Protein AF-A0A2W5TAR0-F1 (afdb_monomer_lite)

pLDDT: mean 94.18, std 4.87, range [73.12, 98.62]

Foldseek 3Di:
DDDDFDQWDDDDPPDPDDDTDGRDPPDDDQDQDFQCCVVVPVVRFPVRRVLQVDPDDDDDFFQKWKQAPVGIDRTHDPVVPDDDWQKDAFPADPVNRFTHAWKKFKAKQNQPPTHIDHEDADAPALEKEWEEACSRCVPPAQFDDFQIKMWMWTDDDPSIDTLDIDTAPPPDLQHGVTYGYDHDRPDTYIHRYNSSNVFWIWMARGVRRMIIIDGD

Secondary structure (DSSP, 8-state):
---PPP-EE---TT-SS---EES-SS-------SS-TTTT-TT--GGG-GGG-----SS--EEEEEEETTEEEEEE-TTTT-S--EEEEPPBPTTSSSBPPEEEEEEETT-SSPEEEEEE--TT-SSEEEEE-HHHHTT--EEPPTT-EEEEEESSGGG-EEEEEEETTS--TTS-S-EEEEE-TT--EEE--GGGGGTEEEEEETTTTEEEEEE-

Organism: Ancylobacter novellus (NCBI:txid921)

Radius of gyration: 18.33 Å; chains: 1; bounding box: 46×37×51 Å

Sequence (216 aa):
MPVLAVTELQCLDYARDCTPRQMPEHIAMVGVGFAREADQQSQSTPDKNPLLHVAGGAGPRRQGYILSREGVHVGLTGENTKGGFRYLKLDRRPDNADWQATPACISVNGNVPPACGTVLVDTGVSAMYTTLPPAQAQGATGTLPEGAQVAITVGSGASAFPLYSFAVGDGSPLAPDAIHLRVAPDRVFVNTSFHLLNGYDVLFDGEGGYVGFRSR

Structure (mmCIF, N/CA/C/O backbone):
data_AF-A0A2W5TAR0-F1
#
_entry.id   AF-A0A2W5TAR0-F1
#
loop_
_atom_site.group_PDB
_atom_site.id
_atom_site.type_symbol
_atom_site.label_atom_id
_atom_site.label_alt_id
_atom_site.label_comp_id
_atom_site.label_asym_id
_atom_site.label_entity_id
_atom_site.label_seq_id
_atom_site.pdbx_PDB_ins_code
_atom_site.Cartn_x
_atom_site.Cartn_y
_atom_site.Cartn_z
_atom_site.occupancy
_atom_site.B_iso_or_equiv
_atom_site.auth_seq_id
_atom_site.auth_comp_id
_atom_site.auth_asym_id
_atom_site.auth_atom_id
_atom_site.pdbx_PDB_model_num
ATOM 1 N N . MET A 1 1 ? 23.291 -3.943 -7.899 1.00 81.69 1 MET A N 1
ATOM 2 C CA . MET A 1 1 ? 22.622 -3.341 -6.727 1.00 81.69 1 MET A CA 1
ATOM 3 C C . MET A 1 1 ? 23.207 -3.977 -5.469 1.00 81.69 1 MET A C 1
ATOM 5 O O . MET A 1 1 ? 23.424 -5.185 -5.511 1.00 81.69 1 MET A O 1
ATOM 9 N N . PRO A 1 2 ? 23.538 -3.213 -4.412 1.00 83.12 2 PRO A N 1
ATOM 10 C CA . PRO A 1 2 ? 24.026 -3.787 -3.157 1.00 83.12 2 PRO A CA 1
ATOM 11 C C . PRO A 1 2 ? 22.943 -4.645 -2.487 1.00 83.12 2 PRO A C 1
ATOM 13 O O . PRO A 1 2 ? 21.759 -4.333 -2.591 1.00 83.12 2 PRO A O 1
ATOM 16 N N . VAL A 1 3 ? 23.360 -5.707 -1.800 1.00 87.50 3 VAL A N 1
ATOM 17 C CA . VAL A 1 3 ? 22.497 -6.595 -1.006 1.00 87.50 3 VAL A CA 1
ATOM 18 C C . VAL A 1 3 ? 23.070 -6.656 0.406 1.00 87.50 3 VAL A C 1
ATOM 20 O O . VAL A 1 3 ? 24.289 -6.702 0.572 1.00 87.50 3 VAL A O 1
ATOM 23 N N . LEU A 1 4 ? 22.201 -6.626 1.416 1.00 89.69 4 LEU A N 1
ATOM 24 C CA . LEU A 1 4 ? 22.592 -6.810 2.811 1.00 89.69 4 LEU A CA 1
ATOM 25 C C . LEU A 1 4 ? 22.554 -8.300 3.155 1.00 89.69 4 LEU A C 1
ATOM 27 O O . LEU A 1 4 ? 21.582 -8.983 2.839 1.00 89.69 4 LEU A O 1
ATOM 31 N N . ALA A 1 5 ? 23.603 -8.788 3.813 1.00 92.38 5 ALA A N 1
ATOM 32 C CA . ALA A 1 5 ? 23.654 -10.138 4.359 1.00 92.38 5 ALA A CA 1
ATOM 33 C C . ALA A 1 5 ? 23.419 -10.081 5.871 1.00 92.38 5 ALA A C 1
ATOM 35 O O . ALA A 1 5 ? 24.028 -9.265 6.564 1.00 92.38 5 ALA A O 1
ATOM 36 N N . VAL A 1 6 ? 22.544 -10.947 6.381 1.00 92.62 6 VAL A N 1
ATOM 37 C CA . VAL A 1 6 ? 22.333 -11.089 7.824 1.00 92.62 6 VAL A CA 1
ATOM 38 C C . VAL A 1 6 ? 23.528 -11.840 8.402 1.00 92.62 6 VAL A C 1
ATOM 40 O O . VAL A 1 6 ? 23.765 -12.991 8.051 1.00 92.62 6 VAL A O 1
ATOM 43 N N . THR A 1 7 ? 24.292 -11.190 9.276 1.00 95.50 7 THR A N 1
ATOM 44 C CA . THR A 1 7 ? 25.460 -11.801 9.932 1.00 95.50 7 THR A CA 1
ATOM 45 C C . THR A 1 7 ? 25.133 -12.364 11.310 1.00 95.50 7 THR A C 1
ATOM 47 O O . THR A 1 7 ? 25.858 -13.216 11.810 1.00 95.50 7 THR A O 1
ATOM 50 N N . GLU A 1 8 ? 24.035 -11.924 11.919 1.00 95.38 8 GLU A N 1
ATOM 51 C CA . GLU A 1 8 ? 23.592 -12.363 13.238 1.00 95.38 8 GLU A CA 1
ATOM 52 C C . GLU A 1 8 ? 22.070 -12.253 13.351 1.00 95.38 8 GLU A C 1
ATOM 54 O O . GLU A 1 8 ? 21.467 -11.287 12.880 1.00 95.38 8 GLU A O 1
ATOM 59 N N . LEU A 1 9 ? 21.459 -13.243 14.000 1.00 93.25 9 LEU A N 1
ATOM 60 C CA . LEU A 1 9 ? 20.062 -13.237 14.410 1.00 93.25 9 LEU A CA 1
ATOM 61 C C . LEU A 1 9 ? 19.983 -13.408 15.928 1.00 93.25 9 LEU A C 1
ATOM 63 O O . LEU A 1 9 ? 20.485 -14.388 16.481 1.00 93.25 9 LEU A O 1
ATOM 67 N N . GLN A 1 10 ? 19.305 -12.464 16.577 1.00 94.31 10 GLN A N 1
ATOM 68 C CA . GLN A 1 10 ? 18.947 -12.507 17.993 1.00 94.31 10 GLN A CA 1
ATOM 69 C C . GLN A 1 10 ? 17.431 -12.650 18.138 1.00 94.31 10 GLN A C 1
ATOM 71 O O . GLN A 1 10 ? 16.671 -12.250 17.255 1.00 94.31 10 GLN A O 1
ATOM 76 N N . CYS A 1 11 ? 16.997 -13.219 19.258 1.00 92.88 11 CYS A N 1
ATOM 77 C CA . CYS A 1 11 ? 15.590 -13.480 19.531 1.00 92.88 11 CYS A CA 1
ATOM 78 C C . CYS A 1 11 ? 15.093 -12.601 20.668 1.00 92.88 11 CYS A C 1
ATOM 80 O O . CYS A 1 11 ? 15.788 -12.410 21.662 1.00 92.88 11 CYS A O 1
ATOM 82 N N . LEU A 1 12 ? 13.873 -12.096 20.518 1.00 92.38 12 LEU A N 1
ATOM 83 C CA . LEU A 1 12 ? 13.145 -11.460 21.610 1.00 92.38 12 LEU A CA 1
ATOM 84 C C . LEU A 1 12 ? 12.637 -12.539 22.572 1.00 92.38 12 LEU A C 1
ATOM 86 O O . LEU A 1 12 ? 12.282 -13.630 22.126 1.00 92.38 12 LEU A O 1
ATOM 90 N N . ASP A 1 13 ? 12.520 -12.213 23.859 1.00 89.50 13 ASP A N 1
ATOM 91 C CA . ASP A 1 13 ? 12.099 -13.163 24.907 1.00 89.50 13 ASP A CA 1
ATOM 92 C C . ASP A 1 13 ? 10.728 -1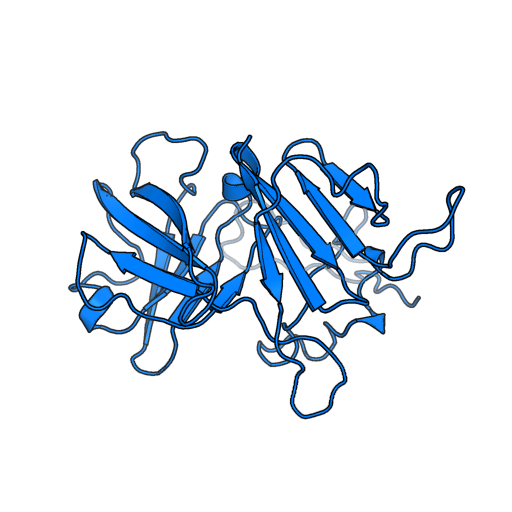3.811 24.640 1.00 89.50 13 ASP A C 1
ATOM 94 O O . ASP A 1 13 ? 10.439 -14.905 25.114 1.00 89.50 13 ASP A O 1
ATOM 98 N N . TYR A 1 14 ? 9.874 -13.136 23.868 1.00 86.81 14 TYR A N 1
ATOM 99 C CA . TYR A 1 14 ? 8.524 -13.576 23.509 1.00 86.81 14 TYR A CA 1
ATOM 100 C C . TYR A 1 14 ? 8.407 -14.078 22.060 1.00 86.81 14 TYR A C 1
ATOM 102 O O . TYR A 1 14 ? 7.297 -14.241 21.545 1.00 86.81 14 TYR A O 1
ATOM 110 N N . ALA A 1 15 ? 9.528 -14.289 21.365 1.00 85.88 15 ALA A N 1
ATOM 111 C CA . ALA A 1 15 ? 9.504 -14.838 20.017 1.00 85.88 15 ALA A CA 1
ATOM 112 C C . ALA A 1 15 ? 8.964 -16.278 20.046 1.00 85.88 15 ALA A C 1
ATOM 114 O O . ALA A 1 15 ? 9.492 -17.138 20.744 1.00 85.88 15 ALA A O 1
ATOM 115 N N . ARG A 1 16 ? 7.897 -16.536 19.278 1.00 84.06 16 ARG A N 1
ATOM 116 C CA . ARG A 1 16 ? 7.237 -17.854 19.235 1.00 84.06 16 ARG A CA 1
ATOM 117 C C . ARG A 1 16 ? 8.111 -18.936 18.601 1.00 84.06 16 ARG A C 1
ATOM 119 O O . ARG A 1 16 ? 8.091 -20.070 19.062 1.00 84.06 16 ARG A O 1
ATOM 126 N N . ASP A 1 17 ? 8.852 -18.575 17.558 1.00 86.44 17 ASP A N 1
ATOM 127 C CA . ASP A 1 17 ? 9.754 -19.466 16.831 1.00 86.44 17 ASP A CA 1
ATOM 128 C C . ASP A 1 17 ? 10.991 -18.675 16.398 1.00 86.44 17 ASP A C 1
ATOM 130 O O . ASP A 1 17 ? 10.963 -17.902 15.439 1.00 86.44 17 ASP A O 1
ATOM 134 N N . CYS A 1 18 ? 12.050 -18.768 17.198 1.00 89.50 18 CYS A N 1
ATOM 135 C CA . CYS A 1 18 ? 13.308 -18.089 16.942 1.00 89.50 18 CYS A CA 1
ATOM 136 C C . CYS A 1 18 ? 14.437 -18.814 17.676 1.00 89.50 18 CYS A C 1
ATOM 138 O O . CYS A 1 18 ? 14.362 -19.057 18.878 1.00 89.50 18 CYS A O 1
ATOM 140 N N . THR A 1 19 ? 15.505 -19.150 16.955 1.00 90.94 19 THR A N 1
ATOM 141 C CA . THR A 1 19 ? 16.744 -19.676 17.540 1.00 90.94 19 THR A CA 1
ATOM 142 C C . THR A 1 19 ? 17.874 -18.708 17.205 1.00 90.94 19 THR A C 1
ATOM 144 O O . THR A 1 19 ? 18.128 -18.537 16.012 1.00 90.94 19 THR A O 1
ATOM 147 N N . PRO A 1 20 ? 18.569 -18.104 18.190 1.00 92.06 20 PRO A N 1
ATOM 148 C CA . PRO A 1 20 ? 19.687 -17.205 17.917 1.00 92.06 20 PRO A CA 1
ATOM 149 C C . PRO A 1 20 ? 20.787 -17.919 17.131 1.00 92.06 20 PRO A C 1
ATOM 151 O O . PRO A 1 20 ? 21.142 -19.055 17.455 1.00 92.06 20 PRO A O 1
ATOM 154 N N . ARG A 1 21 ? 21.318 -17.277 16.087 1.00 93.81 21 ARG A N 1
ATOM 155 C CA . ARG A 1 21 ? 22.333 -17.871 15.202 1.00 93.81 21 ARG A CA 1
ATOM 156 C C . ARG A 1 21 ? 23.289 -16.809 14.674 1.00 93.81 21 ARG A C 1
ATOM 158 O O . ARG A 1 21 ? 22.875 -15.720 14.288 1.00 93.81 21 ARG A O 1
ATOM 165 N N . GLN A 1 22 ? 24.565 -17.169 14.615 1.00 95.69 22 GLN A N 1
ATOM 166 C CA . GLN A 1 22 ? 25.580 -16.435 13.862 1.00 95.69 22 GLN A CA 1
ATOM 167 C C . GLN A 1 22 ? 25.559 -16.912 12.411 1.00 95.69 22 GLN A C 1
ATOM 169 O O . GLN A 1 22 ? 25.336 -18.097 12.170 1.00 95.69 22 GLN A O 1
ATOM 174 N N . MET A 1 23 ? 25.791 -15.997 11.469 1.00 91.38 23 MET A N 1
ATOM 175 C CA . MET A 1 23 ? 25.778 -16.252 10.022 1.00 91.38 23 MET A CA 1
ATOM 176 C C . MET A 1 23 ? 24.582 -17.118 9.583 1.00 91.38 23 MET A C 1
ATOM 178 O O . MET A 1 23 ? 24.777 -18.198 9.024 1.00 91.38 23 MET A O 1
ATOM 182 N N . PRO A 1 24 ? 23.338 -16.708 9.897 1.00 92.62 24 PRO A N 1
ATOM 183 C CA . PRO A 1 24 ? 22.173 -17.532 9.626 1.00 92.62 24 PRO A CA 1
ATOM 184 C C . PRO A 1 24 ? 21.968 -17.747 8.122 1.00 92.62 24 PRO A C 1
ATOM 186 O O . PRO A 1 24 ? 22.069 -16.824 7.315 1.00 92.62 24 PRO A O 1
ATOM 189 N N . GLU A 1 25 ? 21.605 -18.973 7.760 1.00 89.62 25 GLU A N 1
ATOM 190 C CA . GLU A 1 25 ? 21.191 -19.337 6.407 1.00 89.62 25 GLU A CA 1
ATOM 191 C C . GLU A 1 25 ? 19.661 -19.289 6.273 1.00 89.62 25 GLU A C 1
ATOM 193 O O . GLU A 1 25 ? 18.933 -19.262 7.266 1.00 89.62 25 GLU A O 1
ATOM 198 N N . HIS A 1 26 ? 19.167 -19.307 5.031 1.00 88.44 26 HIS A N 1
ATOM 199 C CA . HIS A 1 26 ? 17.733 -19.349 4.702 1.00 88.44 26 HIS A CA 1
ATOM 200 C C . HIS A 1 26 ? 16.902 -18.155 5.198 1.00 88.44 26 HIS A C 1
ATOM 202 O O . HIS A 1 26 ? 15.684 -18.255 5.334 1.00 88.44 26 HIS A O 1
ATOM 208 N N . ILE A 1 27 ? 17.541 -17.002 5.404 1.00 88.69 27 ILE A N 1
ATOM 209 C CA . ILE A 1 27 ? 16.862 -15.736 5.680 1.00 88.69 27 ILE A CA 1
ATOM 210 C C . ILE A 1 27 ? 16.992 -14.846 4.453 1.00 88.69 27 ILE A C 1
ATOM 212 O O . ILE A 1 27 ? 18.094 -14.468 4.059 1.00 88.69 27 ILE A O 1
ATOM 216 N N . ALA A 1 28 ? 15.858 -14.500 3.855 1.00 90.31 28 ALA A N 1
ATOM 217 C CA . ALA A 1 28 ? 15.799 -13.569 2.744 1.00 90.31 28 ALA A CA 1
ATOM 218 C C . ALA A 1 28 ? 14.585 -12.654 2.891 1.00 90.31 28 ALA A C 1
ATOM 220 O O . ALA A 1 28 ? 13.497 -13.091 3.259 1.00 90.31 28 ALA A O 1
ATOM 221 N N . MET A 1 29 ? 14.779 -11.382 2.563 1.00 91.50 29 MET A N 1
ATOM 222 C CA . MET A 1 29 ? 13.712 -10.400 2.443 1.00 91.50 29 MET A CA 1
ATOM 223 C C . MET A 1 29 ? 13.983 -9.555 1.205 1.00 91.50 29 MET A C 1
ATOM 225 O O . MET A 1 29 ? 15.105 -9.097 0.988 1.00 91.50 29 MET A O 1
ATOM 229 N N . VAL A 1 30 ? 12.946 -9.345 0.399 1.00 92.88 30 VAL A N 1
ATOM 230 C CA . VAL A 1 30 ? 13.014 -8.507 -0.798 1.00 92.88 30 VAL A CA 1
ATOM 231 C C . VAL A 1 30 ? 12.055 -7.342 -0.599 1.00 92.88 30 VAL A C 1
ATOM 233 O O . VAL A 1 30 ? 10.847 -7.478 -0.767 1.00 92.88 30 VAL A O 1
ATOM 236 N N . GLY A 1 31 ? 12.599 -6.195 -0.195 1.00 92.44 31 GLY A N 1
ATOM 237 C CA . GLY A 1 31 ? 11.828 -4.965 -0.056 1.00 92.44 31 GLY A CA 1
ATOM 238 C C . GLY A 1 31 ? 11.552 -4.352 -1.424 1.00 92.44 31 GLY A C 1
ATOM 239 O O . GLY A 1 31 ? 12.485 -3.974 -2.125 1.00 92.44 31 GLY A O 1
ATOM 240 N N . VAL A 1 32 ? 10.277 -4.252 -1.800 1.00 94.75 32 VAL A N 1
ATOM 241 C CA . VAL A 1 32 ? 9.856 -3.734 -3.117 1.00 94.75 32 VAL A CA 1
ATOM 242 C C . VAL A 1 32 ? 8.946 -2.512 -3.019 1.00 94.75 32 VAL A C 1
ATOM 244 O O . VAL A 1 32 ? 8.393 -2.077 -4.023 1.00 94.75 32 VAL A O 1
ATOM 247 N N . GLY A 1 33 ? 8.774 -1.955 -1.820 1.00 93.00 33 GLY A N 1
ATOM 248 C CA . GLY A 1 33 ? 7.950 -0.769 -1.596 1.00 93.00 33 GLY A CA 1
ATOM 249 C C . GLY A 1 33 ? 8.526 0.510 -2.219 1.00 93.00 33 GLY A C 1
ATOM 250 O O . GLY A 1 33 ? 9.659 0.539 -2.701 1.00 93.00 33 GLY A O 1
ATOM 251 N N . PHE A 1 34 ? 7.724 1.569 -2.171 1.00 94.25 34 PHE A N 1
ATOM 252 C CA . PHE A 1 34 ? 8.074 2.952 -2.514 1.00 94.25 34 PHE A CA 1
ATOM 253 C C . PHE A 1 34 ? 7.506 3.885 -1.432 1.00 94.25 34 PHE A C 1
ATOM 255 O O . PHE A 1 34 ? 6.645 3.459 -0.650 1.00 94.25 34 PHE A O 1
ATOM 262 N N . ALA A 1 35 ? 7.965 5.137 -1.372 1.00 92.31 35 ALA A N 1
ATOM 263 C CA . ALA A 1 35 ? 7.482 6.140 -0.416 1.00 92.31 35 ALA A CA 1
ATOM 264 C C . ALA A 1 35 ? 7.559 5.711 1.067 1.00 92.31 35 ALA A C 1
ATOM 266 O O . ALA A 1 35 ? 6.652 5.986 1.863 1.00 92.31 35 ALA A O 1
ATOM 267 N N . ARG A 1 36 ? 8.622 4.996 1.458 1.00 88.25 36 ARG A N 1
ATOM 268 C CA . ARG A 1 36 ? 8.828 4.507 2.840 1.00 88.25 36 ARG A CA 1
ATOM 269 C C . ARG A 1 36 ? 9.920 5.267 3.593 1.00 88.25 36 ARG A C 1
ATOM 271 O O . ARG A 1 36 ? 10.109 5.049 4.786 1.00 88.25 36 ARG A O 1
ATOM 278 N N . GLU A 1 37 ? 10.610 6.196 2.944 1.00 87.62 37 GLU A N 1
ATOM 279 C CA . GLU A 1 37 ? 11.824 6.814 3.480 1.00 87.62 37 GLU A CA 1
ATOM 280 C C . GLU A 1 37 ? 11.561 7.742 4.667 1.00 87.62 37 GLU A C 1
ATOM 282 O O . GLU A 1 37 ? 12.431 7.912 5.518 1.00 87.62 37 GLU A O 1
ATOM 287 N N . ALA A 1 38 ? 10.348 8.291 4.767 1.00 80.81 38 ALA A N 1
ATOM 288 C CA . ALA A 1 38 ? 9.906 9.064 5.927 1.00 80.81 38 ALA A CA 1
ATOM 289 C C . ALA A 1 38 ? 9.452 8.187 7.117 1.00 80.81 38 ALA A C 1
ATOM 291 O O . ALA A 1 38 ? 9.298 8.693 8.225 1.00 80.81 38 ALA A O 1
ATOM 292 N N . ASP A 1 39 ? 9.267 6.877 6.920 1.00 77.88 39 ASP A N 1
ATOM 293 C CA . ASP A 1 39 ? 8.761 5.926 7.922 1.00 77.88 39 ASP A CA 1
ATOM 294 C C . ASP A 1 39 ? 9.902 5.109 8.558 1.00 77.88 39 ASP A C 1
ATOM 296 O O . ASP A 1 39 ? 9.829 3.888 8.678 1.00 77.88 39 ASP A O 1
ATOM 300 N N . GLN A 1 40 ? 10.982 5.792 8.955 1.00 77.50 40 GLN A N 1
ATOM 301 C CA . GLN A 1 40 ? 12.199 5.188 9.532 1.00 77.50 40 GLN A CA 1
ATOM 302 C C . GLN A 1 40 ? 12.928 4.201 8.604 1.00 77.50 40 GLN A C 1
ATOM 304 O O . GLN A 1 40 ? 13.843 3.503 9.033 1.00 77.50 40 GLN A O 1
ATOM 309 N N . 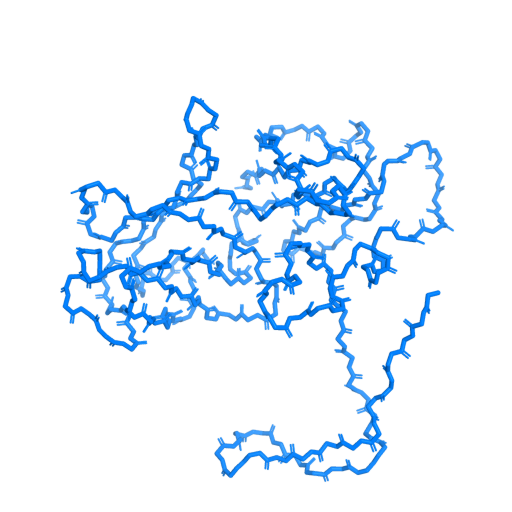GLN A 1 41 ? 12.575 4.173 7.321 1.00 82.06 41 GLN A N 1
ATOM 310 C CA . GLN A 1 41 ? 13.221 3.336 6.315 1.00 82.06 41 GLN A CA 1
ATOM 311 C C . GLN A 1 41 ? 13.936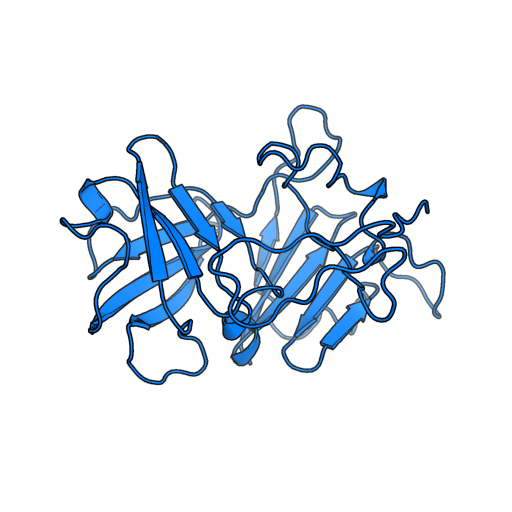 4.219 5.295 1.00 82.06 41 GLN A C 1
ATOM 313 O O . GLN A 1 41 ? 13.664 4.153 4.104 1.00 82.06 41 GLN A O 1
ATOM 318 N N . SER A 1 42 ? 14.851 5.076 5.754 1.00 85.44 42 SER A N 1
ATOM 319 C CA . SER A 1 42 ? 15.519 6.088 4.914 1.00 85.44 42 SER A CA 1
ATOM 320 C C . SER A 1 42 ? 16.261 5.523 3.693 1.00 85.44 42 SER A C 1
ATOM 322 O O . SER A 1 42 ? 16.606 6.275 2.789 1.00 85.44 42 SER A O 1
ATOM 324 N N . GLN A 1 43 ? 16.512 4.211 3.668 1.00 86.62 43 GLN A N 1
ATOM 325 C CA . GLN A 1 43 ? 17.129 3.481 2.559 1.00 86.62 43 GLN A CA 1
ATOM 326 C C . GLN A 1 43 ? 16.115 2.826 1.606 1.00 86.62 43 GLN A C 1
ATOM 328 O O . GLN A 1 43 ? 16.520 2.158 0.663 1.00 86.62 43 GLN A O 1
ATOM 333 N N . SER A 1 44 ? 14.809 2.991 1.811 1.00 88.44 44 SER A N 1
ATOM 334 C CA . SER A 1 44 ? 13.761 2.490 0.910 1.00 88.44 44 SER A CA 1
ATOM 335 C C . SER A 1 44 ? 13.545 3.413 -0.290 1.00 88.44 44 SER A C 1
ATOM 337 O O . SER A 1 44 ? 12.417 3.768 -0.618 1.00 88.44 44 SER A O 1
ATOM 339 N N . THR A 1 45 ? 14.641 3.827 -0.916 1.00 91.75 45 THR A N 1
ATOM 340 C CA . THR A 1 45 ? 14.657 4.663 -2.113 1.00 91.75 45 THR A CA 1
ATOM 341 C C . THR A 1 45 ? 14.489 3.808 -3.377 1.00 91.75 45 THR A C 1
ATOM 343 O O . THR A 1 45 ? 14.805 2.610 -3.367 1.00 91.75 45 THR A O 1
ATOM 346 N N . PRO A 1 46 ? 14.053 4.391 -4.511 1.00 93.38 46 PRO A N 1
ATOM 347 C CA . PRO A 1 46 ? 13.867 3.648 -5.761 1.00 93.38 46 PRO A CA 1
ATOM 348 C C . PRO A 1 46 ? 15.107 2.886 -6.246 1.00 93.38 46 PRO A C 1
ATOM 350 O O . PRO A 1 46 ? 14.977 1.814 -6.834 1.00 93.38 46 PRO A O 1
ATOM 353 N N . ASP A 1 47 ? 16.323 3.379 -5.978 1.00 91.81 47 ASP A N 1
ATOM 354 C CA . ASP A 1 47 ? 17.577 2.701 -6.345 1.00 91.81 47 ASP A CA 1
ATOM 355 C C . ASP A 1 47 ? 17.842 1.407 -5.549 1.00 91.81 47 ASP A C 1
ATOM 357 O O . ASP A 1 47 ? 18.694 0.607 -5.942 1.00 91.81 47 ASP A O 1
ATOM 361 N N . LYS A 1 48 ? 17.113 1.185 -4.446 1.00 92.44 48 LYS A N 1
ATOM 362 C CA . LYS A 1 48 ? 17.185 -0.029 -3.621 1.00 92.44 48 LYS A CA 1
ATOM 363 C C . LYS A 1 48 ? 16.049 -1.011 -3.872 1.00 92.44 48 LYS A C 1
ATOM 365 O O . LYS A 1 48 ? 16.082 -2.106 -3.319 1.00 92.44 48 LYS A O 1
ATOM 370 N N . ASN A 1 49 ? 15.069 -0.656 -4.700 1.00 94.69 49 ASN A N 1
ATOM 371 C CA . ASN A 1 49 ? 13.971 -1.544 -5.055 1.00 94.69 49 ASN A CA 1
ATOM 372 C C . ASN A 1 49 ? 14.382 -2.470 -6.217 1.00 94.69 49 ASN A C 1
ATOM 374 O O . ASN A 1 49 ? 14.355 -2.026 -7.366 1.00 94.69 49 ASN A O 1
ATOM 378 N N . PRO A 1 50 ? 14.717 -3.756 -5.981 1.00 94.62 50 PRO A N 1
ATOM 379 C CA . PRO A 1 50 ? 15.265 -4.640 -7.012 1.00 94.62 50 PRO A CA 1
ATOM 380 C C . PRO A 1 50 ? 14.383 -4.759 -8.251 1.00 94.62 50 PRO A C 1
ATOM 382 O O . PRO A 1 50 ? 14.905 -4.909 -9.354 1.00 94.62 50 PRO A O 1
ATOM 385 N N . LEU A 1 51 ? 13.059 -4.691 -8.084 1.00 95.38 51 LEU A N 1
ATOM 386 C CA . LEU A 1 51 ? 12.119 -4.899 -9.183 1.00 95.38 51 LEU A CA 1
ATOM 387 C C . LEU A 1 51 ? 12.127 -3.749 -10.194 1.00 95.38 51 LEU A C 1
ATOM 389 O O . LEU A 1 51 ? 11.734 -3.950 -11.341 1.00 95.38 51 LEU A O 1
ATOM 393 N N . LEU A 1 52 ? 12.616 -2.569 -9.806 1.00 95.19 52 LEU A N 1
ATOM 394 C CA . LEU A 1 52 ? 12.799 -1.446 -10.725 1.00 95.19 52 LEU A CA 1
ATOM 395 C C . LEU A 1 52 ? 14.094 -1.566 -11.546 1.00 95.19 52 LEU A C 1
ATOM 397 O O . LEU A 1 52 ? 14.218 -0.923 -12.580 1.00 95.19 52 LEU A O 1
ATOM 401 N N . HIS A 1 53 ? 15.032 -2.438 -11.154 1.00 93.00 53 HIS A N 1
ATOM 402 C CA . HIS A 1 53 ? 16.360 -2.555 -11.783 1.00 93.00 53 HIS A CA 1
ATOM 403 C C . HIS A 1 53 ? 16.568 -3.858 -12.563 1.00 93.00 53 HIS A C 1
ATOM 405 O O . HIS A 1 53 ? 17.702 -4.223 -12.878 1.00 93.00 53 HIS A O 1
ATOM 411 N N . VAL A 1 54 ? 15.496 -4.584 -12.894 1.00 89.81 54 VAL A N 1
ATOM 412 C CA . VAL A 1 54 ? 15.601 -5.835 -13.662 1.00 89.81 54 VAL A CA 1
ATOM 413 C C . VAL A 1 54 ? 15.916 -5.547 -15.136 1.00 89.81 54 VAL A C 1
ATOM 415 O O . VAL A 1 54 ? 15.051 -5.240 -15.964 1.00 89.81 54 VAL A O 1
ATOM 418 N N . ALA A 1 55 ? 17.193 -5.698 -15.481 1.00 78.75 55 ALA A N 1
ATOM 419 C CA . ALA A 1 55 ? 17.717 -5.598 -16.838 1.00 78.75 55 ALA A CA 1
ATOM 420 C C . ALA A 1 55 ? 17.612 -6.952 -17.572 1.00 78.75 55 ALA A C 1
ATOM 422 O O . ALA A 1 55 ? 18.598 -7.652 -17.770 1.00 78.75 55 ALA A O 1
ATOM 423 N N . GLY A 1 56 ? 16.400 -7.359 -17.957 1.00 75.19 56 GLY A N 1
ATOM 424 C CA . GLY A 1 56 ? 16.168 -8.579 -18.742 1.00 75.19 56 GLY A CA 1
ATOM 425 C C . GLY A 1 56 ? 14.732 -8.692 -19.259 1.00 75.19 56 GLY A C 1
ATOM 426 O O . GLY A 1 56 ? 13.828 -8.086 -18.695 1.00 75.19 56 GLY A O 1
ATOM 427 N N . GLY A 1 57 ? 14.522 -9.442 -20.345 1.00 73.12 57 GLY A N 1
ATOM 428 C CA . GLY A 1 57 ? 13.216 -9.610 -21.003 1.00 73.12 57 GLY A CA 1
ATOM 429 C C . GLY A 1 57 ? 13.134 -8.947 -22.383 1.00 73.12 57 GLY A C 1
ATOM 430 O O . GLY A 1 57 ? 13.851 -7.984 -22.667 1.00 73.12 57 GLY A O 1
ATOM 431 N N . ALA A 1 58 ? 12.271 -9.483 -23.249 1.00 77.69 58 ALA A N 1
ATOM 432 C CA . ALA A 1 58 ? 12.084 -9.008 -24.619 1.00 77.69 58 ALA A CA 1
ATOM 433 C C . ALA A 1 58 ? 11.115 -7.814 -24.689 1.00 77.69 58 ALA A C 1
ATOM 435 O O . ALA A 1 58 ? 10.114 -7.773 -23.979 1.00 77.69 58 ALA A O 1
ATOM 436 N N . GLY A 1 59 ? 11.400 -6.874 -25.592 1.00 83.81 59 GLY A N 1
ATOM 437 C CA . GLY A 1 59 ? 10.513 -5.759 -25.930 1.00 83.81 59 GLY A CA 1
ATOM 438 C C . GLY A 1 59 ? 10.533 -4.562 -24.958 1.00 83.81 59 GLY A C 1
ATOM 439 O O . GLY A 1 59 ? 11.126 -4.634 -23.876 1.00 83.81 59 GLY A O 1
ATOM 440 N N . PRO A 1 60 ? 9.906 -3.436 -25.356 1.00 87.31 60 PRO A N 1
ATOM 441 C CA . PRO A 1 60 ? 9.795 -2.239 -24.525 1.00 87.31 60 PRO A CA 1
ATOM 442 C C . PRO A 1 60 ? 8.919 -2.483 -23.292 1.00 87.31 60 PRO A C 1
ATOM 444 O O . PRO A 1 60 ? 7.809 -3.004 -23.402 1.00 87.31 60 PRO A O 1
ATOM 447 N N . ARG A 1 61 ? 9.398 -2.054 -22.124 1.00 92.38 61 ARG A N 1
ATOM 448 C CA . ARG A 1 61 ? 8.679 -2.129 -20.846 1.00 92.38 61 ARG A CA 1
ATOM 449 C C . ARG A 1 61 ? 9.090 -0.969 -19.946 1.00 92.38 61 ARG A C 1
ATOM 451 O O . ARG A 1 61 ? 10.230 -0.520 -20.036 1.00 92.38 61 ARG A O 1
ATOM 458 N N . ARG A 1 62 ? 8.181 -0.527 -19.079 1.00 94.50 62 ARG A N 1
ATOM 459 C CA . ARG A 1 62 ? 8.480 0.445 -18.014 1.00 94.50 62 ARG A CA 1
ATOM 460 C C . ARG A 1 62 ? 8.949 -0.289 -16.760 1.00 94.50 62 ARG A C 1
ATOM 462 O O . ARG A 1 62 ? 8.472 -1.396 -16.486 1.00 94.50 62 ARG A O 1
ATOM 469 N N . GLN A 1 63 ? 9.847 0.323 -15.996 1.00 95.31 63 GLN A N 1
ATOM 470 C CA . GLN A 1 63 ? 10.259 -0.159 -14.680 1.00 95.31 63 GLN A CA 1
ATOM 471 C C . GLN A 1 63 ? 9.092 -0.053 -13.697 1.00 95.31 63 GLN A C 1
ATOM 473 O O . GLN A 1 63 ? 8.595 1.026 -13.375 1.00 95.31 63 GLN A O 1
ATOM 478 N N . GLY A 1 64 ? 8.636 -1.208 -13.241 1.00 96.94 64 GLY A N 1
ATOM 479 C CA . GLY A 1 64 ? 7.443 -1.354 -12.428 1.00 96.94 64 GLY A CA 1
ATOM 480 C C . GLY A 1 64 ? 7.054 -2.818 -12.348 1.00 96.94 64 GLY A C 1
ATOM 481 O O . GLY A 1 64 ? 7.719 -3.681 -12.927 1.00 96.94 64 GLY A O 1
ATOM 482 N N . TYR A 1 65 ? 5.987 -3.112 -11.624 1.00 97.88 65 TYR A N 1
ATOM 483 C CA . TYR A 1 65 ? 5.560 -4.486 -11.400 1.00 97.88 65 TYR A CA 1
ATOM 484 C C . TYR A 1 65 ? 4.065 -4.579 -11.101 1.00 97.88 65 TYR A C 1
ATOM 486 O O . TYR A 1 65 ? 3.427 -3.594 -10.730 1.00 97.88 65 TYR A O 1
ATOM 494 N N . ILE A 1 66 ? 3.518 -5.782 -11.264 1.00 98.00 66 ILE A N 1
ATOM 495 C CA . ILE A 1 66 ? 2.168 -6.159 -10.843 1.00 98.00 66 ILE A CA 1
ATOM 496 C C . ILE A 1 66 ? 2.305 -7.226 -9.761 1.00 98.00 66 ILE A C 1
ATOM 498 O O . ILE A 1 66 ? 2.913 -8.270 -9.992 1.00 98.00 66 ILE A O 1
ATOM 502 N N . LEU A 1 67 ? 1.748 -6.946 -8.591 1.00 98.00 67 LEU A N 1
ATOM 503 C CA . LEU A 1 67 ? 1.575 -7.880 -7.489 1.00 98.00 67 LEU A CA 1
ATOM 504 C C . LEU A 1 67 ? 0.217 -8.560 -7.627 1.00 98.00 67 LEU A C 1
ATOM 506 O O . LEU A 1 67 ? -0.786 -7.907 -7.911 1.00 98.00 67 LEU A O 1
ATOM 510 N N . SER A 1 68 ? 0.194 -9.864 -7.402 1.00 96.12 68 SER A N 1
ATOM 511 C CA . SER A 1 68 ? -1.000 -10.701 -7.456 1.00 96.12 68 SER A CA 1
ATOM 512 C C . SER A 1 68 ? -0.876 -11.830 -6.438 1.00 96.12 68 SER A C 1
ATOM 514 O O . SER A 1 68 ? 0.215 -12.078 -5.916 1.00 96.12 68 SER A O 1
ATOM 516 N N . ARG A 1 69 ? -1.968 -12.556 -6.186 1.00 94.50 69 ARG A N 1
ATOM 517 C CA . ARG A 1 69 ? -1.936 -13.742 -5.319 1.00 94.50 69 ARG A CA 1
ATOM 518 C C . ARG A 1 69 ? -0.961 -14.818 -5.819 1.00 94.50 69 ARG A C 1
ATOM 520 O O . ARG A 1 69 ? -0.389 -15.535 -5.005 1.00 94.50 69 ARG A O 1
ATOM 527 N N . GLU A 1 70 ? -0.759 -14.942 -7.130 1.00 94.00 70 GLU A N 1
ATOM 528 C CA . GLU A 1 70 ? 0.111 -15.971 -7.723 1.00 94.00 70 GLU A CA 1
ATOM 529 C C . GLU A 1 70 ? 1.580 -15.548 -7.810 1.00 94.00 70 GLU A C 1
ATOM 531 O O . GLU A 1 70 ? 2.442 -16.380 -8.090 1.00 94.00 70 GLU A O 1
ATOM 536 N N . GLY A 1 71 ? 1.881 -14.271 -7.573 1.00 94.75 71 GLY A N 1
ATOM 537 C CA . GLY A 1 71 ? 3.244 -13.766 -7.567 1.00 94.75 71 GLY A CA 1
ATOM 538 C C . GLY A 1 71 ? 3.381 -12.386 -8.191 1.00 94.75 71 GLY A C 1
ATOM 539 O O . GLY A 1 71 ? 2.457 -11.570 -8.189 1.00 94.75 71 GLY A O 1
ATOM 540 N N . VAL A 1 72 ? 4.580 -12.127 -8.711 1.00 96.12 72 VAL A N 1
ATOM 541 C CA . VAL A 1 72 ? 5.002 -10.810 -9.188 1.00 96.12 72 VAL A CA 1
ATOM 542 C C . VAL A 1 72 ? 5.328 -10.867 -10.673 1.00 96.12 72 VAL A C 1
ATOM 544 O O . VAL A 1 72 ?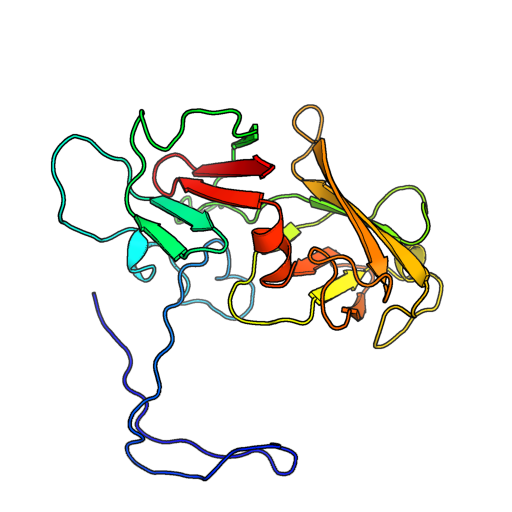 6.179 -11.645 -11.102 1.00 96.12 72 VAL A O 1
ATOM 547 N N . HIS A 1 73 ? 4.699 -9.993 -11.452 1.00 95.50 73 HIS A N 1
ATOM 548 C CA . HIS A 1 73 ? 5.100 -9.727 -12.826 1.00 95.50 73 HIS A CA 1
ATOM 549 C C . HIS A 1 73 ? 5.978 -8.477 -12.869 1.00 95.50 73 HIS A C 1
ATOM 551 O O . HIS A 1 73 ? 5.520 -7.395 -12.509 1.00 95.50 73 HIS A O 1
ATOM 557 N N . VAL A 1 74 ? 7.228 -8.611 -13.310 1.00 95.81 74 VAL A N 1
ATOM 558 C CA . VAL A 1 74 ? 8.192 -7.502 -13.353 1.00 95.81 74 VAL A CA 1
ATOM 559 C C . VAL A 1 74 ? 8.291 -6.944 -14.768 1.00 95.81 74 VAL A C 1
ATOM 561 O O . VAL A 1 74 ? 8.514 -7.685 -15.722 1.00 95.81 74 VAL A O 1
ATOM 564 N N . GLY A 1 75 ? 8.171 -5.625 -14.890 1.00 95.81 75 GLY A N 1
ATOM 565 C CA . GLY A 1 75 ? 8.122 -4.907 -16.156 1.00 95.81 75 GLY A CA 1
ATOM 566 C C . GLY A 1 75 ? 6.690 -4.670 -16.625 1.00 95.81 75 GLY A C 1
ATOM 567 O O . GLY A 1 75 ? 5.909 -5.600 -16.820 1.00 95.81 75 GLY A O 1
ATOM 568 N N . LEU A 1 76 ? 6.339 -3.406 -16.848 1.00 95.94 76 LEU A N 1
ATOM 569 C CA . LEU A 1 76 ? 5.005 -3.035 -17.311 1.00 95.94 76 LEU A CA 1
ATOM 570 C C . LEU A 1 76 ? 4.992 -2.900 -18.829 1.00 95.94 76 LEU A C 1
ATOM 572 O O . LEU A 1 76 ? 5.763 -2.129 -19.404 1.00 95.94 76 LEU A O 1
ATOM 576 N N . THR A 1 77 ? 4.097 -3.639 -19.473 1.00 94.69 77 THR A N 1
ATOM 577 C CA . THR A 1 77 ? 3.902 -3.633 -20.924 1.00 94.69 77 THR A CA 1
ATOM 578 C C . THR A 1 77 ? 2.476 -3.223 -21.241 1.00 94.69 77 THR A C 1
ATOM 580 O O . THR A 1 77 ? 1.579 -3.339 -20.408 1.00 94.69 77 THR A O 1
ATOM 583 N N . GLY A 1 78 ? 2.220 -2.798 -22.476 1.00 92.75 78 GLY A N 1
ATOM 584 C CA . GLY A 1 78 ? 0.849 -2.539 -22.912 1.00 92.75 78 GLY A CA 1
ATOM 585 C C . GLY A 1 78 ? -0.055 -3.775 -22.836 1.00 92.75 78 GLY A C 1
ATOM 586 O O . GLY A 1 78 ? -1.263 -3.622 -22.845 1.00 92.75 78 GLY A O 1
ATOM 587 N N . GLU A 1 79 ? 0.483 -4.994 -22.779 1.00 93.06 79 GLU A N 1
ATOM 588 C CA . GLU A 1 79 ? -0.313 -6.219 -22.677 1.00 93.06 79 GLU A CA 1
ATOM 589 C C . GLU A 1 79 ? -0.753 -6.503 -21.239 1.00 93.06 79 GLU A C 1
ATOM 591 O O . GLU A 1 79 ? -1.948 -6.619 -20.977 1.00 93.06 79 GLU A O 1
ATOM 596 N N . ASN A 1 80 ? 0.193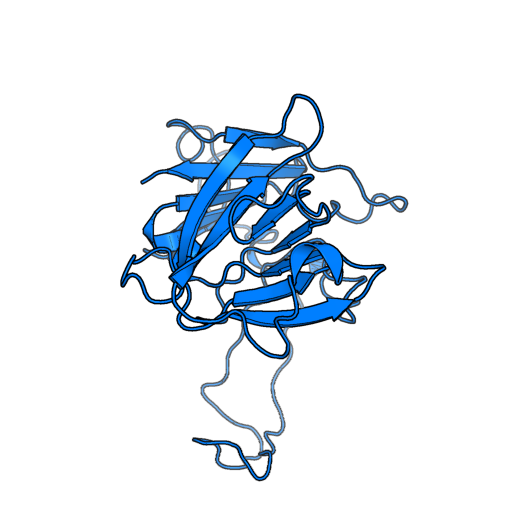 -6.544 -20.298 1.00 94.00 80 ASN A N 1
ATOM 597 C CA . ASN A 1 80 ? -0.100 -6.883 -18.903 1.00 94.00 80 ASN A CA 1
ATOM 598 C C . ASN A 1 80 ? -0.829 -5.762 -18.138 1.00 94.00 80 ASN A C 1
ATOM 600 O O . ASN A 1 80 ? -1.467 -6.032 -17.121 1.00 94.00 80 ASN A O 1
ATOM 604 N N . THR A 1 81 ? -0.791 -4.530 -18.654 1.00 95.00 81 THR A N 1
ATOM 605 C CA . THR A 1 81 ? -1.502 -3.369 -18.095 1.00 95.00 81 THR A CA 1
ATOM 606 C C . THR A 1 81 ? -2.896 -3.149 -18.691 1.00 95.00 81 THR A C 1
ATOM 608 O O . THR A 1 81 ? -3.615 -2.243 -18.275 1.00 95.00 81 THR A O 1
ATOM 611 N N . LYS A 1 82 ? -3.340 -3.987 -19.636 1.00 88.25 82 LYS A N 1
ATOM 612 C CA . LYS A 1 82 ? -4.741 -3.990 -20.091 1.00 88.25 82 LYS A CA 1
ATOM 613 C C . LYS A 1 82 ? -5.668 -4.601 -19.031 1.00 88.25 82 LYS A C 1
ATOM 615 O O . LYS A 1 82 ? -5.234 -5.203 -18.052 1.00 88.25 82 LYS A O 1
ATOM 620 N N . GLY A 1 83 ? -6.977 -4.490 -19.257 1.00 79.44 83 GLY A N 1
ATOM 621 C CA . GLY A 1 83 ? -7.963 -5.301 -18.534 1.00 79.44 83 GLY A CA 1
ATOM 622 C C . GLY A 1 83 ? -8.526 -4.675 -17.259 1.00 79.44 83 GLY A C 1
ATOM 623 O O . GLY A 1 83 ? -8.779 -5.389 -16.302 1.00 79.44 83 GLY A O 1
ATOM 624 N N . GLY A 1 84 ? -8.752 -3.360 -17.240 1.00 91.25 84 GLY A N 1
ATOM 625 C CA . GLY A 1 84 ? -9.602 -2.739 -16.215 1.00 91.25 84 GLY A CA 1
ATOM 626 C C . GLY A 1 84 ? -8.885 -2.246 -14.960 1.00 91.25 84 GLY A C 1
ATOM 627 O O . GLY A 1 84 ? -9.544 -1.986 -13.957 1.00 91.25 84 GLY A O 1
ATOM 628 N N . PHE A 1 85 ? -7.561 -2.069 -15.004 1.00 97.38 85 PHE A N 1
ATOM 629 C CA . PHE A 1 85 ? -6.872 -1.320 -13.957 1.00 97.38 85 PHE A CA 1
ATOM 630 C C . PHE A 1 85 ? -7.473 0.079 -13.808 1.00 97.38 85 PHE A C 1
ATOM 632 O O . PHE A 1 85 ? -7.603 0.836 -14.774 1.00 97.38 85 PHE A O 1
ATOM 639 N N . ARG A 1 86 ? -7.792 0.434 -12.567 1.00 97.44 86 ARG A N 1
ATOM 640 C CA . ARG A 1 86 ? -8.096 1.804 -12.172 1.00 97.44 86 ARG A CA 1
ATOM 641 C C . ARG A 1 86 ? -6.818 2.442 -11.666 1.00 97.44 86 ARG A C 1
ATOM 643 O O . ARG A 1 86 ? -6.267 2.003 -10.658 1.00 97.44 86 ARG A O 1
ATOM 650 N N . TYR A 1 87 ? -6.349 3.447 -12.394 1.00 97.25 87 TYR A N 1
ATOM 651 C CA . TYR A 1 87 ? -5.079 4.103 -12.119 1.00 97.25 87 TYR A CA 1
ATOM 652 C C . TYR A 1 87 ? -5.256 5.336 -11.245 1.00 97.25 87 TYR A C 1
ATOM 654 O O . TYR A 1 87 ? -6.171 6.133 -11.451 1.00 97.25 87 TYR A O 1
ATOM 662 N N . LEU A 1 88 ? -4.316 5.520 -10.327 1.00 97.94 88 LEU A N 1
ATOM 663 C CA . LEU A 1 88 ? -4.097 6.760 -9.603 1.00 97.94 88 LEU A CA 1
ATOM 664 C C . LEU A 1 88 ? -2.720 7.289 -9.965 1.00 97.94 88 LEU A C 1
ATOM 666 O O . LEU A 1 88 ? -1.722 6.573 -9.855 1.00 97.94 88 LEU A O 1
ATOM 670 N N . LYS A 1 89 ? -2.677 8.550 -10.389 1.00 97.81 89 LYS A N 1
ATOM 671 C CA . LYS A 1 89 ? -1.426 9.285 -10.530 1.00 97.81 89 LYS A CA 1
ATOM 672 C C . LYS A 1 89 ? -0.926 9.644 -9.133 1.00 97.81 89 LYS A C 1
ATOM 674 O O . LYS A 1 89 ? -1.661 10.250 -8.359 1.00 97.81 89 LYS A O 1
ATOM 679 N N . LEU A 1 90 ? 0.308 9.270 -8.830 1.00 97.81 90 LEU A N 1
ATOM 680 C CA . LEU A 1 90 ? 0.994 9.663 -7.611 1.00 97.81 90 LEU A CA 1
ATOM 681 C C . LEU A 1 90 ? 1.651 11.028 -7.793 1.00 97.81 90 LEU A C 1
ATOM 683 O O . LEU A 1 90 ? 2.215 11.335 -8.851 1.00 97.81 90 LEU A O 1
ATOM 687 N N . ASP A 1 91 ? 1.632 11.811 -6.722 1.00 96.31 91 ASP A N 1
ATOM 688 C CA . ASP A 1 91 ? 2.406 13.039 -6.641 1.00 96.31 91 ASP A CA 1
ATOM 689 C C . ASP A 1 91 ? 3.889 12.718 -6.470 1.00 96.31 91 ASP A C 1
ATOM 691 O O . ASP A 1 91 ? 4.274 11.723 -5.851 1.00 96.31 91 ASP A O 1
ATOM 695 N N . ARG A 1 92 ? 4.751 13.582 -7.006 1.00 95.19 92 ARG A N 1
ATOM 696 C CA . ARG A 1 92 ? 6.181 13.522 -6.701 1.00 95.19 92 ARG A CA 1
ATOM 697 C C . ARG A 1 92 ? 6.426 13.971 -5.268 1.00 95.19 92 ARG A C 1
ATOM 699 O O . ARG A 1 92 ? 5.719 14.831 -4.736 1.00 95.19 92 ARG A O 1
ATOM 706 N N . ARG A 1 93 ? 7.461 13.409 -4.649 1.00 92.62 93 ARG A N 1
ATOM 707 C CA . ARG A 1 93 ? 8.025 13.993 -3.432 1.00 92.62 93 ARG A CA 1
ATOM 708 C C . ARG A 1 93 ? 8.614 15.380 -3.733 1.00 92.62 93 ARG A C 1
ATOM 710 O O . ARG A 1 93 ? 9.027 15.611 -4.869 1.00 92.62 93 ARG A O 1
ATOM 717 N N . PRO A 1 94 ? 8.698 16.293 -2.745 1.00 91.56 94 PRO A N 1
ATOM 718 C CA . PRO A 1 94 ? 9.229 17.644 -2.962 1.00 91.56 94 PRO A CA 1
ATOM 719 C C . PRO A 1 94 ? 10.652 17.693 -3.543 1.00 91.56 94 PRO A C 1
ATOM 721 O O . PRO A 1 94 ? 10.988 18.616 -4.277 1.00 91.56 94 PRO A O 1
ATOM 724 N N . ASP A 1 95 ? 11.478 16.692 -3.239 1.00 89.62 95 ASP A N 1
ATOM 725 C CA . ASP A 1 95 ? 12.844 16.529 -3.754 1.00 89.62 95 ASP A CA 1
ATOM 726 C C . ASP A 1 95 ? 12.910 15.846 -5.134 1.00 89.62 95 ASP A C 1
ATOM 728 O O . ASP A 1 95 ? 13.989 15.717 -5.708 1.00 89.62 95 ASP A O 1
ATOM 732 N N . ASN A 1 96 ? 11.766 15.423 -5.680 1.00 89.81 96 ASN A N 1
ATOM 733 C CA . ASN A 1 96 ? 11.616 14.640 -6.908 1.00 89.81 96 ASN A CA 1
ATOM 734 C C . ASN A 1 96 ? 12.344 13.282 -6.915 1.00 89.81 96 ASN A C 1
ATOM 736 O O . ASN A 1 96 ? 12.444 12.663 -7.976 1.00 89.81 96 ASN A O 1
ATOM 740 N N . ALA A 1 97 ? 12.816 12.797 -5.763 1.00 89.31 97 ALA A N 1
ATOM 741 C CA . ALA A 1 97 ? 13.605 11.568 -5.680 1.00 89.31 97 ALA A CA 1
ATOM 742 C C . ALA A 1 97 ? 12.747 10.297 -5.812 1.00 89.31 97 ALA A C 1
ATOM 744 O O . ALA A 1 97 ? 13.197 9.301 -6.375 1.00 89.31 97 ALA A O 1
ATOM 745 N N . ASP A 1 98 ? 11.501 10.347 -5.338 1.00 93.50 98 ASP A N 1
ATOM 746 C CA . ASP A 1 98 ? 10.533 9.248 -5.406 1.00 93.50 98 ASP A CA 1
ATOM 747 C C . ASP A 1 98 ? 9.102 9.793 -5.603 1.00 93.50 98 ASP A C 1
ATOM 749 O O . ASP A 1 98 ? 8.868 11.001 -5.760 1.00 93.50 98 ASP A O 1
ATOM 753 N N . TRP A 1 99 ? 8.134 8.892 -5.645 1.00 96.31 99 TRP A N 1
ATOM 754 C CA . TRP A 1 99 ? 6.709 9.164 -5.567 1.00 96.31 99 TRP A CA 1
ATOM 755 C C . TRP A 1 99 ? 6.251 9.256 -4.112 1.00 96.31 99 TRP A C 1
ATOM 757 O O . TRP A 1 99 ? 6.873 8.710 -3.206 1.00 96.31 99 TRP A O 1
ATOM 767 N N . GLN A 1 100 ? 5.162 9.977 -3.871 1.00 96.12 100 GLN A N 1
ATOM 768 C CA . GLN A 1 100 ? 4.487 9.975 -2.578 1.00 96.12 100 GLN A CA 1
ATOM 769 C C . GLN A 1 100 ? 3.660 8.701 -2.401 1.00 96.12 100 GLN A C 1
ATOM 771 O O . GLN A 1 100 ? 3.261 8.060 -3.373 1.00 96.12 100 GLN A O 1
ATOM 776 N N . ALA A 1 101 ? 3.386 8.349 -1.144 1.00 96.12 101 ALA A N 1
ATOM 777 C CA . ALA A 1 101 ? 2.566 7.194 -0.810 1.00 96.12 101 ALA A CA 1
ATOM 778 C C . ALA A 1 101 ? 1.141 7.354 -1.356 1.00 96.12 101 ALA A C 1
ATOM 780 O O . ALA A 1 101 ? 0.617 8.466 -1.441 1.00 96.12 101 ALA A O 1
ATOM 781 N N . THR A 1 102 ? 0.503 6.233 -1.689 1.00 97.94 102 THR A N 1
ATOM 782 C CA . THR A 1 102 ? -0.854 6.215 -2.242 1.00 97.94 102 THR A CA 1
ATOM 783 C C . THR A 1 102 ? -1.838 6.875 -1.272 1.00 97.94 102 THR A C 1
ATOM 785 O O . THR A 1 102 ? -2.001 6.371 -0.156 1.00 97.94 102 THR A O 1
ATOM 788 N N . PRO A 1 103 ? -2.524 7.964 -1.667 1.00 98.06 103 PRO A N 1
ATOM 789 C CA . PRO A 1 103 ? -3.553 8.571 -0.834 1.00 98.06 103 PRO A CA 1
ATOM 790 C C . PRO A 1 103 ? -4.702 7.593 -0.600 1.00 98.06 103 PRO A C 1
ATOM 792 O O . PRO A 1 103 ? -5.101 6.868 -1.515 1.00 98.06 103 PRO A O 1
ATOM 795 N N . ALA A 1 1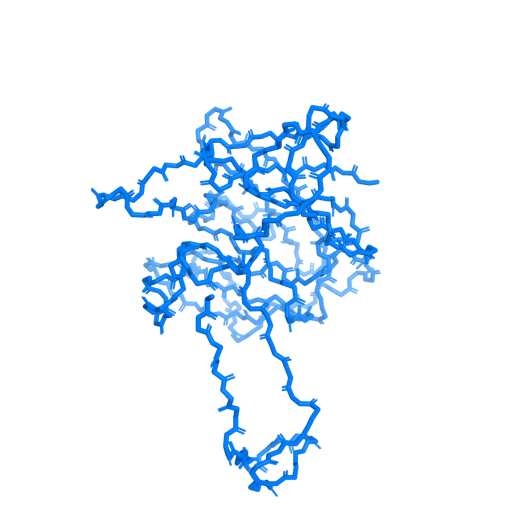04 ? -5.246 7.576 0.611 1.00 98.31 104 ALA A N 1
ATOM 796 C CA . ALA A 1 104 ? -6.400 6.755 0.943 1.00 98.31 104 ALA A CA 1
ATOM 797 C C . ALA A 1 104 ? -7.210 7.343 2.093 1.00 98.31 104 ALA A C 1
ATOM 799 O O . ALA A 1 104 ? -6.685 8.068 2.936 1.00 98.31 104 ALA A O 1
ATOM 800 N N . CYS A 1 105 ? -8.482 6.971 2.155 1.00 98.44 105 CYS A N 1
ATOM 801 C CA . CYS A 1 105 ? -9.357 7.255 3.277 1.00 98.44 105 CYS A CA 1
ATOM 802 C C . CYS A 1 105 ? -9.976 5.963 3.810 1.00 98.44 105 CYS A C 1
ATOM 804 O O . CYS A 1 105 ? -10.297 5.055 3.042 1.00 98.44 105 CYS A O 1
ATOM 806 N N . ILE A 1 106 ? -10.170 5.906 5.122 1.00 98.56 106 ILE A N 1
ATOM 807 C CA . ILE A 1 106 ? -10.746 4.777 5.846 1.00 98.56 106 ILE A CA 1
ATOM 808 C C . ILE A 1 106 ? -11.939 5.241 6.684 1.00 98.56 106 ILE A C 1
ATOM 810 O O . ILE A 1 106 ? -11.890 6.276 7.354 1.00 98.56 106 ILE A O 1
ATOM 814 N N . SER A 1 107 ? -13.019 4.467 6.636 1.00 98.38 107 SER A N 1
ATOM 815 C CA . SER A 1 107 ? -14.192 4.622 7.497 1.00 98.38 107 SER A CA 1
ATOM 816 C C . SER A 1 107 ? -14.385 3.350 8.311 1.00 98.38 107 SER A C 1
ATOM 818 O O . SER A 1 107 ? -14.369 2.252 7.750 1.00 98.38 107 SER A O 1
ATOM 820 N N . VAL A 1 108 ? -14.559 3.509 9.624 1.00 98.25 108 VAL A N 1
ATOM 821 C CA . VAL A 1 108 ? -14.917 2.427 10.542 1.00 98.25 108 VAL A CA 1
ATOM 822 C C . VAL A 1 108 ? -16.392 2.572 10.907 1.00 98.25 108 VAL A C 1
ATOM 824 O O . VAL A 1 108 ? -16.843 3.663 11.249 1.00 98.25 108 VAL A O 1
ATOM 827 N N . ASN A 1 109 ? -17.163 1.490 10.797 1.00 97.69 109 ASN A N 1
ATOM 828 C CA . ASN A 1 109 ? -18.602 1.437 11.088 1.00 97.69 109 ASN A CA 1
ATOM 829 C C . ASN A 1 109 ? -19.426 2.522 10.374 1.00 97.69 109 ASN A C 1
ATOM 831 O O . ASN A 1 109 ? -20.378 3.064 10.934 1.00 97.69 109 ASN A O 1
ATOM 835 N N . GLY A 1 110 ? -19.039 2.869 9.142 1.00 96.69 110 GLY A N 1
ATOM 836 C CA . GLY A 1 110 ? -19.715 3.899 8.348 1.00 96.69 110 GLY A CA 1
ATOM 837 C C . GLY A 1 110 ? -19.576 5.315 8.912 1.00 96.69 110 GLY A C 1
ATOM 838 O O . GLY A 1 110 ? -20.324 6.206 8.519 1.00 96.69 110 GLY A O 1
ATOM 839 N N . ASN A 1 111 ? -18.640 5.541 9.835 1.00 96.94 111 ASN A N 1
ATOM 840 C CA . ASN A 1 111 ? -18.427 6.841 10.444 1.00 96.94 111 ASN A CA 1
ATOM 841 C C . ASN A 1 111 ? -17.931 7.865 9.415 1.00 96.94 111 ASN A C 1
ATOM 843 O O . ASN A 1 111 ? -17.048 7.570 8.595 1.00 96.94 111 ASN A O 1
ATOM 847 N N . VAL A 1 112 ? -18.494 9.071 9.489 1.00 95.06 112 VAL A N 1
ATOM 848 C CA . VAL A 1 112 ? -18.270 10.166 8.543 1.00 95.06 112 VAL A CA 1
ATOM 849 C C . VAL A 1 112 ? -17.836 11.453 9.266 1.00 95.06 112 VAL A C 1
ATOM 851 O O . VAL A 1 112 ? -18.378 11.764 10.325 1.00 95.06 112 VAL A O 1
ATOM 854 N N . PRO A 1 113 ? -16.900 12.234 8.692 1.00 95.12 113 PRO A N 1
ATOM 855 C CA . PRO A 1 113 ? -16.166 11.932 7.462 1.00 95.12 113 PRO A CA 1
ATOM 856 C C . PRO A 1 113 ? -15.166 10.768 7.647 1.00 95.12 113 PRO A C 1
ATOM 858 O O . PRO A 1 113 ? -14.719 10.500 8.769 1.00 95.12 113 PRO A O 1
ATOM 861 N N . PRO A 1 114 ? -14.804 10.048 6.566 1.00 97.31 114 PRO A N 1
ATOM 862 C CA . PRO A 1 114 ? -13.714 9.080 6.631 1.00 97.31 114 PRO A CA 1
ATOM 863 C C . PRO A 1 114 ? -12.405 9.793 7.002 1.00 97.31 114 PRO A C 1
ATOM 865 O O . PRO A 1 114 ? -12.196 10.955 6.648 1.00 97.31 114 PRO A O 1
ATOM 868 N N . ALA A 1 115 ? -11.513 9.103 7.709 1.00 97.94 115 ALA A N 1
ATOM 869 C CA . ALA A 1 115 ? -10.186 9.632 8.004 1.00 97.94 115 ALA A CA 1
ATOM 870 C C . ALA A 1 115 ? -9.272 9.406 6.798 1.00 97.94 115 ALA A C 1
ATOM 872 O O . ALA A 1 115 ? -9.195 8.287 6.295 1.00 97.94 115 ALA A O 1
ATOM 873 N N . CYS A 1 116 ? -8.581 10.448 6.340 1.00 98.00 116 CYS A N 1
ATOM 874 C CA . CYS A 1 116 ? -7.754 10.404 5.135 1.00 98.00 116 CYS A CA 1
ATOM 875 C C . CYS A 1 116 ? -6.265 10.564 5.452 1.00 98.00 116 CYS A C 1
ATOM 877 O O . CYS A 1 116 ? -5.877 11.384 6.281 1.00 98.00 116 CYS A O 1
ATOM 879 N N . GLY A 1 117 ? -5.447 9.783 4.758 1.00 97.38 117 GLY A N 1
ATOM 880 C CA . GLY A 1 117 ? -3.994 9.752 4.831 1.00 97.38 117 GLY A CA 1
ATOM 881 C C . GLY A 1 117 ? -3.462 8.875 3.710 1.00 97.38 117 GLY A C 1
ATOM 882 O O . GLY A 1 117 ? -3.729 9.151 2.540 1.00 97.38 117 GLY A O 1
ATOM 883 N N . THR A 1 118 ? -2.728 7.817 4.049 1.00 97.94 118 THR A N 1
ATOM 884 C CA . THR A 1 118 ? -2.074 6.961 3.050 1.00 97.94 118 THR A CA 1
ATOM 885 C C . THR A 1 118 ? -2.343 5.477 3.265 1.00 97.94 118 THR A C 1
ATOM 887 O O . THR A 1 118 ? -2.658 5.030 4.372 1.00 97.94 118 THR A O 1
ATOM 890 N N . VAL A 1 119 ? -2.209 4.705 2.187 1.00 98.06 119 VAL A N 1
ATOM 891 C CA . VAL A 1 119 ? -2.281 3.244 2.201 1.00 98.06 119 VAL A CA 1
ATOM 892 C C . VAL A 1 119 ? -0.972 2.625 1.718 1.00 98.06 119 VAL A C 1
ATOM 894 O O . VAL A 1 119 ? -0.349 3.101 0.769 1.00 98.06 119 VAL A O 1
ATOM 897 N N . LEU A 1 120 ? -0.581 1.536 2.368 1.00 97.19 120 LEU A N 1
ATOM 898 C CA . LEU A 1 120 ? 0.482 0.629 1.971 1.00 97.19 120 LEU A CA 1
ATOM 899 C C . LEU A 1 120 ? -0.132 -0.739 1.677 1.00 97.19 120 LEU A C 1
ATOM 901 O O . LEU A 1 120 ? -0.786 -1.322 2.540 1.00 97.19 120 LEU A O 1
ATOM 905 N N . VAL A 1 121 ? 0.125 -1.264 0.481 1.00 97.38 121 VAL A N 1
ATOM 906 C CA . VAL A 1 121 ? -0.105 -2.682 0.191 1.00 97.38 121 VAL A CA 1
ATOM 907 C C . VAL A 1 121 ? 1.120 -3.451 0.660 1.00 97.38 121 VAL A C 1
ATOM 909 O O . VAL A 1 121 ? 2.187 -3.323 0.062 1.00 97.38 121 VAL A O 1
ATOM 912 N N . ASP A 1 122 ? 0.985 -4.196 1.752 1.00 96.38 122 ASP A N 1
ATOM 913 C CA . ASP A 1 122 ? 2.103 -4.905 2.375 1.00 96.38 122 ASP A CA 1
ATOM 914 C C . ASP A 1 122 ? 1.976 -6.408 2.167 1.00 96.38 122 ASP A C 1
ATOM 916 O O . ASP A 1 122 ? 1.072 -7.051 2.690 1.00 96.38 122 ASP A O 1
ATOM 920 N N . THR A 1 123 ? 2.905 -6.982 1.413 1.00 95.69 123 THR A N 1
ATOM 921 C CA . THR A 1 123 ? 2.936 -8.420 1.140 1.00 95.69 123 THR A CA 1
ATOM 922 C C . THR A 1 123 ? 3.589 -9.235 2.258 1.00 95.69 123 THR A C 1
ATOM 924 O O . THR A 1 123 ? 3.614 -10.458 2.173 1.00 95.69 123 THR A O 1
ATOM 927 N N . GLY A 1 124 ? 4.176 -8.584 3.267 1.00 94.38 124 GLY A N 1
ATOM 928 C CA . GLY A 1 124 ? 4.998 -9.219 4.297 1.00 94.38 124 GLY A CA 1
ATOM 929 C C . GLY A 1 124 ? 4.253 -9.629 5.567 1.00 94.38 124 GLY A C 1
ATOM 930 O O . GLY A 1 124 ? 4.837 -10.314 6.404 1.00 94.38 124 GLY A O 1
ATOM 931 N N . VAL A 1 125 ? 2.991 -9.224 5.736 1.00 95.69 125 VAL A N 1
ATOM 932 C CA . VAL A 1 125 ? 2.207 -9.471 6.958 1.00 95.69 125 VAL A CA 1
ATOM 933 C C . VAL A 1 125 ? 0.761 -9.850 6.636 1.00 95.69 125 VAL A C 1
ATOM 935 O O . VAL A 1 125 ? 0.189 -9.353 5.666 1.00 95.69 125 VAL A O 1
ATOM 938 N N . SER A 1 126 ? 0.172 -10.730 7.453 1.00 96.56 126 SER A N 1
ATOM 939 C CA . SER A 1 126 ? -1.242 -11.138 7.350 1.00 96.56 126 SER A CA 1
ATOM 940 C C . SER A 1 126 ? -2.190 -10.237 8.147 1.00 96.56 126 SER A C 1
ATOM 942 O O . SER A 1 126 ? -3.359 -10.085 7.800 1.00 96.56 126 SER A O 1
ATOM 944 N N . ALA A 1 127 ? -1.684 -9.589 9.198 1.00 97.50 127 ALA A N 1
ATOM 945 C CA . ALA A 1 127 ? -2.425 -8.587 9.947 1.00 97.50 127 ALA A CA 1
ATOM 946 C C . ALA A 1 127 ? -2.378 -7.223 9.245 1.00 97.50 127 ALA A C 1
ATOM 948 O O . ALA A 1 127 ? -1.372 -6.835 8.648 1.00 97.50 127 ALA A O 1
ATOM 949 N N . MET A 1 128 ? -3.457 -6.461 9.378 1.00 98.31 128 MET A N 1
ATOM 950 C CA . MET A 1 128 ? -3.516 -5.052 9.005 1.00 98.31 128 MET A CA 1
ATOM 951 C C . MET A 1 128 ? -2.999 -4.200 10.161 1.00 98.31 128 MET A C 1
ATOM 953 O O . MET A 1 128 ? -3.349 -4.420 11.320 1.00 98.31 128 MET A O 1
ATOM 957 N N . TYR A 1 129 ? -2.213 -3.176 9.837 1.00 98.00 129 TYR A N 1
ATOM 958 C CA . TYR A 1 129 ? -1.791 -2.151 10.790 1.00 98.00 129 TYR A CA 1
ATOM 959 C C . TYR A 1 129 ? -2.398 -0.820 10.386 1.00 98.00 129 TYR A C 1
ATOM 961 O O . TYR A 1 129 ? -2.184 -0.337 9.276 1.00 98.00 129 TYR A O 1
ATOM 969 N N . THR A 1 130 ? -3.145 -0.210 11.292 1.00 98.06 130 THR A N 1
ATOM 970 C CA . THR A 1 130 ? -3.845 1.041 11.032 1.00 98.06 130 THR A CA 1
ATOM 971 C C . THR A 1 130 ? -3.523 2.074 12.098 1.00 98.06 130 THR A C 1
ATOM 973 O O . THR A 1 130 ? -3.390 1.767 13.283 1.00 98.06 130 THR A O 1
ATOM 976 N N . THR A 1 131 ? -3.351 3.318 11.662 1.00 98.19 131 THR A N 1
ATOM 977 C CA . THR A 1 131 ? -3.330 4.483 12.542 1.00 98.19 131 THR A CA 1
ATOM 978 C C . THR A 1 131 ? -4.554 5.328 12.234 1.00 98.19 131 THR A C 1
ATOM 980 O O . THR A 1 131 ? -4.722 5.729 11.083 1.00 98.19 131 THR A O 1
ATOM 983 N N . LEU A 1 132 ? -5.396 5.584 13.237 1.00 98.06 132 LEU A N 1
ATOM 984 C CA . LEU A 1 132 ? -6.632 6.358 13.093 1.00 98.06 132 LEU A CA 1
ATOM 985 C C . LEU A 1 132 ? -6.718 7.483 14.130 1.00 98.06 132 LEU A C 1
ATOM 987 O O . LEU A 1 132 ? -6.287 7.296 15.271 1.00 98.06 132 LEU A O 1
ATOM 991 N N . PRO A 1 133 ? -7.363 8.614 13.799 1.00 97.69 133 PRO A N 1
ATOM 992 C CA . PRO A 1 133 ? -7.741 9.602 14.795 1.00 97.69 133 PRO A CA 1
ATOM 993 C C . PRO A 1 133 ? -8.790 9.029 15.759 1.00 97.69 133 PRO A C 1
ATOM 995 O O . PRO A 1 133 ? -9.590 8.177 15.355 1.00 97.69 133 PRO A O 1
ATOM 998 N N . PRO A 1 134 ? -8.865 9.537 17.007 1.00 96.62 134 PRO A N 1
ATOM 999 C CA . PRO A 1 134 ? -9.851 9.090 17.995 1.00 96.62 134 PRO A CA 1
ATOM 1000 C C . PRO A 1 134 ? -11.292 9.074 17.468 1.00 96.62 134 PRO A C 1
ATOM 1002 O O . PRO A 1 134 ? -12.047 8.150 17.762 1.00 96.62 134 PRO A O 1
ATOM 1005 N N . ALA A 1 135 ? -11.646 10.058 16.633 1.00 95.06 135 ALA A N 1
ATOM 1006 C CA . ALA A 1 135 ? -12.965 10.158 16.019 1.00 95.06 135 ALA A CA 1
ATOM 1007 C C . ALA A 1 135 ? -13.315 8.940 15.150 1.00 95.06 135 ALA A C 1
ATOM 1009 O O . ALA A 1 135 ? -14.463 8.512 15.177 1.00 95.06 135 ALA A O 1
ATOM 1010 N N . GLN A 1 136 ? -12.348 8.361 14.422 1.00 97.12 136 GLN A N 1
ATOM 1011 C CA . GLN A 1 136 ? -12.568 7.138 13.639 1.00 97.12 136 GLN A CA 1
ATOM 1012 C C . GLN A 1 136 ? -12.377 5.854 14.439 1.00 97.12 136 GLN A C 1
ATOM 1014 O O . GLN A 1 136 ? -13.016 4.855 14.140 1.00 97.12 136 GLN A O 1
ATOM 1019 N N . ALA A 1 137 ? -11.534 5.867 15.469 1.00 95.88 137 ALA A N 1
ATOM 1020 C CA . ALA A 1 137 ? -11.337 4.696 16.316 1.00 95.88 137 ALA A CA 1
ATOM 1021 C C . ALA A 1 137 ? -12.583 4.338 17.149 1.00 95.88 137 ALA A C 1
ATOM 1023 O O . ALA A 1 137 ? -12.697 3.204 17.600 1.00 95.88 137 ALA A O 1
ATOM 1024 N N . GLN A 1 138 ? -13.505 5.285 17.377 1.00 92.69 138 GLN A N 1
ATOM 1025 C CA . GLN A 1 138 ? -14.761 5.070 18.119 1.00 92.69 138 GLN A CA 1
ATOM 1026 C C . GLN A 1 138 ? -14.560 4.386 19.489 1.00 92.69 138 GLN A C 1
ATOM 1028 O O . GLN A 1 138 ? -15.357 3.556 19.916 1.00 92.69 138 GLN A O 1
ATOM 1033 N N . GLY A 1 139 ? -13.472 4.727 20.184 1.00 93.69 139 GLY A N 1
ATOM 1034 C CA . GLY A 1 139 ? -13.118 4.148 21.486 1.00 93.69 139 GLY A CA 1
ATOM 1035 C C . GLY A 1 139 ? -12.354 2.820 21.425 1.00 93.69 139 GLY A C 1
ATOM 1036 O O . GLY A 1 139 ? -11.866 2.371 22.461 1.00 93.69 139 GLY A O 1
ATOM 1037 N N . ALA A 1 140 ? -12.182 2.214 20.246 1.00 95.56 140 ALA A N 1
ATOM 1038 C CA . ALA A 1 140 ? -11.309 1.058 20.075 1.00 95.56 140 ALA A CA 1
ATOM 1039 C C . ALA A 1 140 ? -9.838 1.439 20.317 1.00 95.56 140 ALA A C 1
ATOM 1041 O O . ALA A 1 140 ? -9.382 2.521 19.937 1.00 95.56 140 ALA A O 1
ATOM 1042 N N . THR A 1 141 ? -9.080 0.537 20.940 1.00 94.44 141 THR A N 1
ATOM 1043 C CA . THR A 1 141 ? -7.646 0.713 21.209 1.00 94.44 141 THR A CA 1
ATOM 1044 C C . THR A 1 141 ? -6.918 -0.616 21.037 1.00 94.44 141 THR A C 1
ATOM 1046 O O . THR A 1 141 ? -7.470 -1.672 21.340 1.00 94.44 141 THR A O 1
ATOM 1049 N N . GLY A 1 142 ? -5.687 -0.581 20.518 1.00 96.25 142 GLY A N 1
ATOM 1050 C CA . GLY A 1 142 ? -4.847 -1.765 20.301 1.00 96.25 142 GLY A CA 1
ATOM 1051 C C . GLY A 1 142 ? -5.284 -2.639 19.121 1.00 96.25 142 GLY A C 1
ATOM 1052 O O . GLY A 1 142 ? -4.453 -2.993 18.287 1.00 96.25 142 GLY A O 1
ATOM 1053 N N . THR A 1 143 ? -6.577 -2.937 19.005 1.00 97.38 143 THR A N 1
ATOM 1054 C CA . THR A 1 143 ? -7.181 -3.664 17.884 1.00 97.38 143 THR A CA 1
ATOM 1055 C C . THR A 1 143 ? -8.546 -3.085 17.521 1.00 97.38 143 THR A C 1
ATOM 1057 O O . THR A 1 143 ? -9.234 -2.543 18.389 1.00 97.38 143 THR A O 1
ATOM 1060 N N . LEU A 1 144 ? -8.965 -3.218 16.259 1.00 96.94 144 LEU A N 1
ATOM 1061 C CA . LEU A 1 144 ? -10.394 -3.120 15.941 1.00 96.94 144 LEU A CA 1
ATOM 1062 C C . LEU A 1 144 ? -11.093 -4.433 16.337 1.00 96.94 144 LEU A C 1
ATOM 1064 O O . LEU A 1 144 ? -10.510 -5.501 16.134 1.00 96.94 144 LEU A O 1
ATOM 1068 N N . PRO A 1 145 ? -12.295 -4.368 16.938 1.00 96.19 145 PRO A N 1
ATOM 1069 C CA . PRO A 1 145 ? -13.020 -5.554 17.382 1.00 96.19 145 PRO A CA 1
ATOM 1070 C C . PRO A 1 145 ? -13.671 -6.298 16.210 1.00 96.19 145 PRO A C 1
ATOM 1072 O O . PRO A 1 145 ? -13.951 -5.705 15.167 1.00 96.19 145 PRO A O 1
ATOM 1075 N N . GLU A 1 146 ? -13.967 -7.583 16.415 1.00 96.31 146 GLU A N 1
ATOM 1076 C CA . GLU A 1 146 ? -14.800 -8.370 15.499 1.00 96.31 146 GLU A CA 1
ATOM 1077 C C . GLU A 1 146 ? -16.144 -7.679 15.219 1.00 96.31 146 GLU A C 1
ATOM 1079 O O . GLU A 1 146 ? -16.715 -6.995 16.071 1.00 96.31 146 GLU A O 1
ATOM 1084 N N . GLY A 1 147 ? -16.636 -7.833 13.990 1.00 96.88 147 GLY A N 1
ATOM 1085 C CA . GLY A 1 147 ? -17.857 -7.199 13.497 1.00 96.88 147 GLY A CA 1
ATOM 1086 C C . GLY A 1 147 ? -17.705 -5.734 13.074 1.00 96.88 147 GLY A C 1
ATOM 1087 O O . GLY A 1 147 ? -18.599 -5.219 12.396 1.00 96.88 147 GLY A O 1
ATOM 1088 N N . ALA A 1 148 ? -16.590 -5.066 13.407 1.00 97.75 148 ALA A N 1
ATOM 1089 C CA . ALA A 1 148 ? -16.332 -3.707 12.937 1.00 97.75 148 ALA A CA 1
ATOM 1090 C C . ALA A 1 148 ? -16.283 -3.670 11.403 1.00 97.75 148 ALA A C 1
ATOM 1092 O O . ALA A 1 148 ? -15.566 -4.451 10.778 1.00 97.75 148 ALA A O 1
ATOM 1093 N N . GLN A 1 149 ? -17.037 -2.757 10.794 1.00 98.06 149 GLN A N 1
ATOM 1094 C CA . GLN A 1 149 ? -17.056 -2.580 9.342 1.00 98.06 149 GLN A CA 1
ATOM 1095 C C . GLN A 1 149 ? -15.923 -1.652 8.932 1.00 98.06 149 GLN A C 1
ATOM 1097 O O . GLN A 1 149 ? -15.825 -0.541 9.448 1.00 98.06 149 GLN A O 1
ATOM 1102 N N . VAL A 1 150 ? -15.097 -2.071 7.983 1.00 98.38 150 VAL A N 1
ATOM 1103 C CA . VAL A 1 150 ? -14.000 -1.268 7.444 1.00 98.38 150 VAL A CA 1
ATOM 1104 C C . VAL A 1 150 ? -14.257 -1.021 5.968 1.00 98.38 150 VAL A C 1
ATOM 1106 O O . VAL A 1 150 ? -14.480 -1.958 5.207 1.00 98.38 150 VAL A O 1
ATOM 1109 N N . ALA A 1 151 ? -14.200 0.241 5.551 1.00 98.50 151 ALA A N 1
ATOM 1110 C CA . ALA A 1 151 ? -14.264 0.633 4.148 1.00 98.50 151 ALA A CA 1
ATOM 1111 C C . ALA A 1 151 ? -13.057 1.498 3.785 1.00 98.50 151 ALA A C 1
ATOM 1113 O O . ALA A 1 151 ? -12.762 2.475 4.478 1.00 98.50 151 ALA A O 1
ATOM 1114 N N . ILE A 1 152 ? -12.377 1.150 2.691 1.00 98.56 152 ILE A N 1
ATOM 1115 C CA . ILE A 1 152 ? -11.174 1.834 2.211 1.00 98.56 152 ILE A CA 1
ATOM 1116 C C . ILE A 1 152 ? -11.430 2.399 0.817 1.00 98.56 152 ILE A C 1
ATOM 1118 O O . ILE A 1 152 ? -11.854 1.702 -0.104 1.00 98.56 152 ILE A O 1
ATOM 1122 N N . THR A 1 153 ? -11.133 3.683 0.662 1.00 98.62 153 THR A N 1
ATOM 1123 C CA . THR A 1 153 ? -11.121 4.420 -0.605 1.00 98.62 153 THR A CA 1
ATOM 1124 C C . THR A 1 153 ? -9.686 4.824 -0.905 1.00 98.62 153 THR A C 1
ATOM 1126 O O . THR A 1 153 ? -8.969 5.221 0.008 1.00 98.62 153 THR A O 1
ATOM 1129 N N . VAL A 1 154 ? -9.260 4.741 -2.161 1.00 98.50 154 VAL A N 1
ATOM 1130 C CA . VAL A 1 154 ? -7.925 5.170 -2.605 1.00 98.50 154 VAL A CA 1
ATOM 1131 C C . VAL A 1 154 ? -8.024 6.363 -3.541 1.00 98.50 154 VAL A C 1
ATOM 1133 O O . VAL A 1 154 ? -9.022 6.525 -4.236 1.00 98.50 154 VAL A O 1
ATOM 1136 N N . GLY A 1 155 ? -6.981 7.186 -3.569 1.00 97.75 155 GLY A N 1
ATOM 1137 C CA . GLY A 1 155 ? -6.927 8.430 -4.328 1.00 97.75 155 GLY A CA 1
ATOM 1138 C C . GLY A 1 155 ? -7.444 9.632 -3.541 1.00 97.75 155 GLY A C 1
ATOM 1139 O O . GLY A 1 155 ? -7.768 9.547 -2.356 1.00 97.75 155 GLY A O 1
ATOM 1140 N N . SER A 1 156 ? -7.494 10.777 -4.213 1.00 94.19 156 SER A N 1
ATOM 1141 C CA . SER A 1 156 ? -7.921 12.052 -3.635 1.00 94.19 156 SER A CA 1
ATOM 1142 C C . SER A 1 156 ? -8.814 12.827 -4.609 1.00 94.19 156 SER A C 1
ATOM 1144 O O . SER A 1 156 ? -8.750 12.653 -5.833 1.00 94.19 156 SER A O 1
ATOM 1146 N N . GLY A 1 157 ? -9.687 13.679 -4.063 1.00 92.56 157 GLY A N 1
ATOM 1147 C CA . GLY A 1 157 ? -10.606 14.502 -4.852 1.00 92.56 157 GLY A CA 1
ATOM 1148 C C . GLY A 1 157 ? -11.442 13.679 -5.839 1.00 92.56 157 GLY A C 1
ATOM 1149 O O . GLY A 1 157 ? -11.945 12.610 -5.505 1.00 92.56 157 GLY A O 1
ATOM 1150 N N . ALA A 1 158 ? -11.561 14.163 -7.077 1.00 91.50 158 ALA A N 1
ATOM 1151 C CA . ALA A 1 158 ? -12.350 13.511 -8.126 1.00 91.50 158 ALA A CA 1
ATOM 1152 C C . ALA A 1 158 ? -11.756 12.183 -8.637 1.00 91.50 158 ALA A C 1
ATOM 1154 O O . ALA A 1 158 ? -12.452 11.426 -9.308 1.00 91.50 158 ALA A O 1
ATOM 1155 N N . SER A 1 159 ? -10.482 11.899 -8.340 1.00 92.50 159 SER A N 1
ATOM 1156 C CA . SER A 1 159 ? -9.833 10.637 -8.724 1.00 92.50 159 SER A CA 1
ATOM 1157 C C . SER A 1 159 ? -10.076 9.511 -7.721 1.00 92.50 159 SER A C 1
ATOM 1159 O O . SER A 1 159 ? -9.768 8.358 -8.018 1.00 92.50 159 SER A O 1
ATOM 1161 N N . ALA A 1 160 ? -10.613 9.837 -6.541 1.00 96.75 160 ALA A N 1
ATOM 1162 C CA . ALA A 1 160 ? -10.800 8.875 -5.472 1.00 96.75 160 ALA A CA 1
ATOM 1163 C C . ALA A 1 160 ? -11.851 7.820 -5.832 1.00 96.75 160 ALA A C 1
ATOM 1165 O O . ALA A 1 160 ? -12.874 8.116 -6.455 1.00 96.75 160 ALA A O 1
ATOM 1166 N N . PHE A 1 161 ? -11.624 6.580 -5.402 1.00 97.62 161 PHE A N 1
ATOM 1167 C CA . PHE A 1 161 ? -12.588 5.508 -5.586 1.00 97.62 161 PHE A CA 1
ATOM 1168 C C . PHE A 1 161 ? -12.565 4.449 -4.485 1.00 97.62 161 PHE A C 1
ATOM 1170 O O . PHE A 1 161 ? -11.500 4.181 -3.922 1.00 97.62 161 PHE A O 1
ATOM 1177 N N . PRO A 1 162 ? -13.721 3.819 -4.185 1.00 97.50 162 PRO A N 1
ATOM 1178 C CA . PRO A 1 162 ? -13.773 2.707 -3.246 1.00 97.50 162 PRO A CA 1
ATOM 1179 C C . PRO A 1 162 ? -12.862 1.583 -3.728 1.00 97.50 162 PRO A C 1
ATOM 1181 O O . PRO A 1 162 ? -13.007 1.118 -4.861 1.00 97.50 162 PRO A O 1
ATOM 1184 N N . LEU A 1 163 ? -11.922 1.174 -2.878 1.00 97.94 163 LEU A N 1
ATOM 1185 C CA . LEU A 1 163 ? -11.079 0.022 -3.150 1.00 97.94 163 LEU A CA 1
ATOM 1186 C C . LEU A 1 163 ? -11.811 -1.240 -2.709 1.00 97.94 163 LEU A C 1
ATOM 1188 O O . LEU A 1 163 ? -12.193 -2.021 -3.567 1.00 97.94 163 LEU A O 1
ATOM 1192 N N . TYR A 1 164 ? -12.039 -1.410 -1.404 1.00 97.75 164 TYR A N 1
ATOM 1193 C CA . TYR A 1 164 ? -12.688 -2.589 -0.821 1.00 97.75 164 TYR A CA 1
ATOM 1194 C C . TYR A 1 164 ? -13.264 -2.292 0.570 1.00 97.75 164 TYR A C 1
ATOM 1196 O O . TYR A 1 164 ? -12.930 -1.283 1.201 1.00 97.75 164 TYR A O 1
ATOM 1204 N N . SER A 1 165 ? -14.126 -3.189 1.041 1.00 97.50 165 SER A N 1
ATOM 1205 C CA . SER A 1 165 ? -14.690 -3.174 2.389 1.00 97.50 165 SER A CA 1
ATOM 1206 C C . SER A 1 165 ? -14.896 -4.591 2.907 1.00 97.50 165 SER A C 1
ATOM 1208 O O . SER A 1 165 ? -15.113 -5.506 2.114 1.00 97.50 165 SER A O 1
ATOM 1210 N N . PHE A 1 166 ? -14.859 -4.759 4.222 1.00 97.50 166 PHE A N 1
ATOM 1211 C CA . PHE A 1 166 ? -15.060 -6.039 4.901 1.00 97.50 166 PHE A CA 1
ATOM 1212 C C . PHE A 1 166 ? -15.477 -5.802 6.357 1.00 97.50 166 PHE A C 1
ATOM 1214 O O . PHE A 1 166 ? -15.329 -4.689 6.875 1.00 97.50 166 PHE A O 1
ATOM 1221 N N . ALA A 1 167 ? -15.963 -6.846 7.022 1.00 97.62 167 ALA A N 1
ATOM 1222 C CA . ALA A 1 167 ? -16.170 -6.836 8.462 1.00 97.62 167 ALA A CA 1
ATOM 1223 C C . ALA A 1 167 ? -15.073 -7.649 9.158 1.00 97.62 167 ALA A C 1
ATOM 1225 O O . ALA A 1 167 ? -14.670 -8.711 8.689 1.00 97.62 167 ALA A O 1
ATOM 1226 N N . VAL A 1 168 ? -14.564 -7.162 10.289 1.00 96.75 168 VAL A N 1
ATOM 1227 C CA . VAL A 1 168 ? -13.523 -7.881 11.037 1.00 96.75 168 VAL A CA 1
ATOM 1228 C C . VAL A 1 168 ? -14.056 -9.247 11.476 1.00 96.75 168 VAL A C 1
ATOM 1230 O O . VAL A 1 168 ? -15.075 -9.316 12.161 1.00 96.75 168 VAL A O 1
ATOM 1233 N N . GLY A 1 169 ? -13.365 -10.322 11.093 1.00 94.19 169 GLY A N 1
ATOM 1234 C CA . GLY A 1 169 ? -13.744 -11.692 11.451 1.00 94.19 169 GLY A CA 1
ATOM 1235 C C . GLY A 1 169 ? -14.874 -12.301 10.610 1.00 94.19 169 GLY A C 1
ATOM 1236 O O . GLY A 1 169 ? -15.409 -13.336 10.992 1.00 94.19 169 GLY A O 1
ATOM 1237 N N . ASP A 1 170 ? -15.245 -11.711 9.467 1.00 92.31 170 ASP A N 1
ATOM 1238 C CA . ASP A 1 170 ? -16.311 -12.246 8.595 1.00 92.31 170 ASP A CA 1
ATOM 1239 C C . ASP A 1 170 ? -15.914 -13.469 7.751 1.00 92.31 170 ASP A C 1
ATOM 1241 O O . ASP A 1 170 ? -16.749 -14.034 7.043 1.00 92.31 170 ASP A O 1
ATOM 1245 N N . GLY A 1 171 ? -14.648 -13.888 7.814 1.00 92.50 171 GLY A N 1
ATOM 1246 C CA . GLY A 1 171 ? -14.112 -14.993 7.019 1.00 92.50 171 GLY A CA 1
ATOM 1247 C C . GLY A 1 171 ? -13.878 -14.650 5.544 1.00 92.50 171 GLY A C 1
ATOM 1248 O O . GLY A 1 171 ? -13.538 -15.539 4.761 1.00 92.50 171 GLY A O 1
ATOM 1249 N N . SER A 1 172 ? -14.034 -13.384 5.145 1.00 94.62 172 SER A N 1
ATOM 1250 C CA . SER A 1 172 ? -13.685 -12.916 3.808 1.00 94.62 172 SER A CA 1
ATOM 1251 C C . SER A 1 172 ? -12.200 -13.160 3.529 1.00 94.62 172 SER A C 1
ATOM 1253 O O . SER A 1 172 ? -11.355 -12.785 4.342 1.00 94.62 172 SER A O 1
ATOM 1255 N N . PRO A 1 173 ? -11.827 -13.685 2.347 1.00 95.56 173 PRO A N 1
ATOM 1256 C CA . PRO A 1 173 ? -10.423 -13.783 1.956 1.00 95.56 173 PRO A CA 1
ATOM 1257 C C . PRO A 1 173 ? -9.710 -12.425 1.893 1.00 95.56 173 PRO A C 1
ATOM 1259 O O . PRO A 1 173 ? -8.486 -12.388 1.952 1.00 95.56 173 PRO A O 1
ATOM 1262 N N . LEU A 1 174 ? -10.453 -11.322 1.747 1.00 96.19 174 LEU A N 1
ATOM 1263 C CA . LEU A 1 174 ? -9.913 -9.958 1.737 1.00 96.19 174 LEU A CA 1
ATOM 1264 C C . LEU A 1 174 ? -9.695 -9.386 3.142 1.00 96.19 174 LEU A C 1
ATOM 1266 O O . LEU A 1 174 ? -8.986 -8.388 3.277 1.00 96.19 174 LEU A O 1
ATOM 1270 N N . ALA A 1 175 ? -10.317 -9.973 4.167 1.00 97.00 175 ALA A N 1
ATOM 1271 C CA . ALA A 1 175 ? -10.135 -9.530 5.538 1.00 97.00 175 ALA A CA 1
ATOM 1272 C C . ALA A 1 175 ? -8.757 -9.995 6.053 1.00 97.00 175 ALA A C 1
ATOM 1274 O O . ALA A 1 175 ? -8.382 -11.147 5.824 1.00 97.00 175 ALA A O 1
ATOM 1275 N N . PRO A 1 176 ? -7.997 -9.118 6.731 1.00 97.38 176 PRO A N 1
ATOM 1276 C CA . PRO A 1 176 ? -6.759 -9.492 7.406 1.00 97.38 176 PRO A CA 1
ATOM 1277 C C . PRO A 1 176 ? -7.055 -10.372 8.629 1.00 97.38 176 PRO A C 1
ATOM 1279 O O . PRO A 1 176 ? -8.139 -10.287 9.208 1.00 97.38 176 PRO A O 1
ATOM 1282 N N . ASP A 1 177 ? -6.059 -11.132 9.091 1.00 96.25 177 ASP A N 1
ATOM 1283 C CA . ASP A 1 177 ? -6.190 -12.002 10.277 1.00 96.25 177 ASP A CA 1
ATOM 1284 C C . ASP A 1 177 ? -6.565 -11.225 11.553 1.00 96.25 177 ASP A C 1
ATOM 1286 O O . ASP A 1 177 ? -7.250 -11.729 12.441 1.00 96.25 177 ASP A O 1
ATOM 1290 N N . ALA A 1 178 ? -6.077 -9.989 11.657 1.00 96.31 178 ALA A N 1
ATOM 1291 C CA . ALA A 1 178 ? -6.369 -9.048 12.728 1.00 96.31 178 ALA A CA 1
ATOM 1292 C C . ALA A 1 178 ? -6.116 -7.617 12.242 1.00 96.31 178 ALA A C 1
ATOM 1294 O O . ALA A 1 178 ? -5.401 -7.397 11.260 1.00 96.31 178 ALA A O 1
ATOM 1295 N N . ILE A 1 179 ? -6.656 -6.629 12.958 1.00 98.00 179 ILE A N 1
ATOM 1296 C CA . ILE A 1 179 ? -6.384 -5.213 12.699 1.00 98.00 179 ILE A CA 1
ATOM 1297 C C . ILE A 1 179 ? -5.744 -4.588 13.931 1.00 98.00 179 ILE A C 1
ATOM 1299 O O . ILE A 1 179 ? -6.442 -4.186 14.858 1.00 98.00 179 ILE A O 1
ATOM 1303 N N . HIS A 1 180 ? -4.424 -4.438 13.917 1.00 98.25 180 HIS A N 1
ATOM 1304 C CA . HIS A 1 180 ? -3.701 -3.701 14.944 1.00 98.25 180 HIS A CA 1
ATOM 1305 C C . HIS A 1 180 ? -3.923 -2.200 14.779 1.00 98.25 180 HIS A C 1
ATOM 1307 O O . HIS A 1 180 ? -3.605 -1.613 13.743 1.00 98.25 180 HIS A O 1
ATOM 1313 N N . LEU A 1 181 ? -4.450 -1.573 15.826 1.00 98.25 181 LEU A N 1
ATOM 1314 C CA . LEU A 1 181 ? -4.860 -0.179 15.832 1.00 98.25 181 LEU A CA 1
ATOM 1315 C C . LEU A 1 181 ? -3.961 0.662 16.735 1.00 98.25 181 LEU A C 1
ATOM 1317 O O . LEU A 1 181 ? -3.920 0.484 17.955 1.00 98.25 181 LEU A O 1
ATOM 1321 N N . ARG A 1 182 ? -3.339 1.676 16.136 1.00 97.75 182 ARG A N 1
ATOM 1322 C CA . ARG A 1 182 ? -2.784 2.832 16.837 1.00 97.75 182 ARG A CA 1
ATOM 1323 C C . ARG A 1 182 ? -3.766 3.999 16.748 1.00 97.75 182 ARG A C 1
ATOM 1325 O O . ARG A 1 182 ? -4.184 4.377 15.659 1.00 97.75 182 ARG A O 1
ATOM 1332 N N . VAL A 1 183 ? -4.085 4.624 17.877 1.00 97.88 183 VAL A N 1
ATOM 1333 C CA . VAL A 1 183 ? -4.886 5.857 17.889 1.00 97.88 183 VAL A CA 1
ATOM 1334 C C . VAL A 1 183 ? -3.949 7.063 17.949 1.00 97.88 183 VAL A C 1
ATOM 1336 O O . VAL A 1 183 ? -3.159 7.176 18.885 1.00 97.88 183 VAL A O 1
ATOM 1339 N N . ALA A 1 184 ? -4.006 7.944 16.950 1.00 96.62 184 ALA A N 1
ATOM 1340 C CA . ALA A 1 184 ? -3.197 9.163 16.886 1.00 96.62 184 ALA A CA 1
ATOM 1341 C C . ALA A 1 184 ? -3.954 10.288 16.153 1.00 96.62 184 ALA A C 1
ATOM 1343 O O . ALA A 1 184 ? -4.528 10.032 15.096 1.00 96.62 184 ALA A O 1
ATOM 1344 N N . PRO A 1 185 ? -3.982 11.526 16.682 1.00 94.50 185 PRO A N 1
ATOM 1345 C CA . PRO A 1 185 ? -4.771 12.618 16.103 1.00 94.50 185 PRO A CA 1
ATOM 1346 C C . PRO A 1 185 ? -4.198 13.178 14.792 1.00 94.50 185 PRO A C 1
ATOM 1348 O O . PRO A 1 185 ? -4.925 13.813 14.036 1.00 94.50 185 PRO A O 1
ATOM 1351 N N . ASP A 1 186 ? -2.910 12.967 14.533 1.00 92.62 186 ASP A N 1
ATOM 1352 C CA . ASP A 1 186 ? -2.113 13.638 13.502 1.00 92.62 186 ASP A CA 1
ATOM 1353 C C . ASP A 1 186 ? -1.716 12.728 12.329 1.00 92.62 186 ASP A C 1
ATOM 1355 O O . ASP A 1 186 ? -1.083 13.184 11.377 1.00 92.62 186 ASP A O 1
ATOM 1359 N N . ARG A 1 187 ? -2.081 11.442 12.371 1.00 94.00 187 ARG A N 1
ATOM 1360 C CA . ARG A 1 187 ? -1.691 10.466 11.350 1.00 94.00 187 ARG A CA 1
ATOM 1361 C C . ARG A 1 187 ? -2.841 9.537 10.995 1.00 94.00 187 ARG A C 1
ATOM 1363 O O . ARG A 1 187 ? -3.469 8.943 11.865 1.00 94.00 187 ARG A O 1
ATOM 1370 N N . VAL A 1 188 ? -3.031 9.345 9.694 1.00 97.88 188 VAL A N 1
ATOM 1371 C CA . VAL A 1 188 ? -3.880 8.293 9.134 1.00 97.88 188 VAL A CA 1
ATOM 1372 C C . VAL A 1 188 ? -3.023 7.415 8.241 1.00 97.88 188 VAL A C 1
ATOM 1374 O O . VAL A 1 188 ? -2.350 7.906 7.335 1.00 97.88 188 VAL A O 1
ATOM 1377 N N . PHE A 1 189 ? -3.025 6.118 8.515 1.00 97.81 189 PHE A N 1
ATOM 1378 C CA . PHE A 1 189 ? -2.253 5.148 7.751 1.00 97.81 189 PHE A CA 1
ATOM 1379 C C . PHE A 1 189 ? -2.963 3.805 7.755 1.00 97.81 189 PHE A C 1
ATOM 1381 O O . PHE A 1 189 ? -3.436 3.376 8.805 1.00 97.81 189 PHE A O 1
ATOM 1388 N N . VAL A 1 190 ? -2.993 3.135 6.608 1.00 98.19 190 VAL A N 1
ATOM 1389 C CA . VAL A 1 190 ? -3.517 1.775 6.473 1.00 98.19 190 VAL A CA 1
ATOM 1390 C C . VAL A 1 190 ? -2.465 0.904 5.805 1.00 98.19 190 VAL A C 1
ATOM 1392 O O . VAL A 1 190 ? -2.079 1.154 4.673 1.00 98.19 190 VAL A O 1
ATOM 1395 N N . ASN A 1 191 ? -2.034 -0.151 6.476 1.00 97.88 191 ASN A N 1
ATOM 1396 C CA . ASN A 1 191 ? -1.341 -1.274 5.865 1.00 97.88 191 ASN A CA 1
ATOM 1397 C C . ASN A 1 191 ? -2.375 -2.362 5.576 1.00 97.88 191 ASN A C 1
ATOM 1399 O O . ASN A 1 191 ? -2.990 -2.861 6.510 1.00 97.88 191 ASN A O 1
ATOM 1403 N N . THR A 1 192 ? -2.584 -2.733 4.316 1.00 97.75 192 THR A N 1
ATOM 1404 C CA . THR A 1 192 ? -3.695 -3.623 3.951 1.00 97.75 192 THR A CA 1
ATOM 1405 C C . THR A 1 192 ? -3.517 -5.080 4.351 1.00 97.75 192 THR A C 1
ATOM 1407 O O . THR A 1 192 ? -4.511 -5.800 4.302 1.00 97.75 192 THR A O 1
ATOM 1410 N N . SER A 1 193 ? -2.305 -5.521 4.713 1.00 97.38 193 SER A N 1
ATOM 1411 C CA . SER A 1 193 ? -1.852 -6.921 4.647 1.00 97.38 193 SER A CA 1
ATOM 1412 C C . SER A 1 193 ? -1.803 -7.486 3.220 1.00 97.38 193 SER A C 1
ATOM 1414 O O . SER A 1 193 ? -2.293 -6.863 2.264 1.00 97.38 193 SER A O 1
ATOM 1416 N N . PHE A 1 194 ? -1.264 -8.703 3.084 1.00 96.88 194 PHE A N 1
ATOM 1417 C CA . PHE A 1 194 ? -1.248 -9.414 1.806 1.00 96.88 194 PHE A CA 1
ATOM 1418 C C . PHE A 1 194 ? -2.646 -9.875 1.372 1.00 96.88 194 PHE A C 1
ATOM 1420 O O . PHE A 1 194 ? -2.833 -10.195 0.198 1.00 96.88 194 PHE A O 1
ATOM 1427 N N . HIS A 1 195 ? -3.637 -9.900 2.277 1.00 97.69 195 HIS A N 1
ATOM 1428 C CA . HIS A 1 195 ? -4.984 -10.403 1.984 1.00 97.69 195 HIS A CA 1
ATOM 1429 C C . HIS A 1 195 ? -5.688 -9.602 0.887 1.00 97.69 195 HIS A C 1
ATOM 1431 O O . HIS A 1 195 ? -6.495 -10.168 0.153 1.00 97.69 195 HIS A O 1
ATOM 1437 N N . LEU A 1 196 ? -5.320 -8.329 0.682 1.00 98.06 196 LEU A N 1
ATOM 1438 C CA . LEU A 1 196 ? -5.803 -7.539 -0.455 1.00 98.06 196 LEU A CA 1
ATOM 1439 C C . LEU A 1 196 ? -5.580 -8.262 -1.795 1.00 98.06 196 LEU A C 1
ATOM 1441 O O . LEU A 1 196 ? -6.448 -8.228 -2.668 1.00 98.06 196 LEU A O 1
ATOM 1445 N N . LEU A 1 197 ? -4.445 -8.951 -1.952 1.00 97.94 197 LEU A N 1
ATOM 1446 C CA . LEU A 1 197 ? -4.093 -9.636 -3.198 1.00 97.94 197 LEU A CA 1
ATOM 1447 C C . LEU A 1 197 ? -5.016 -10.821 -3.513 1.00 97.94 197 LEU A C 1
ATOM 1449 O O . LEU A 1 197 ? -5.025 -11.303 -4.642 1.00 97.94 197 LEU A O 1
ATOM 1453 N N . ASN A 1 198 ? -5.845 -11.260 -2.560 1.00 97.31 198 ASN A N 1
ATOM 1454 C CA . ASN A 1 198 ? -6.835 -12.313 -2.785 1.00 97.31 198 ASN A CA 1
ATOM 1455 C C . ASN A 1 198 ? -7.987 -11.877 -3.696 1.00 97.31 198 ASN A C 1
ATOM 1457 O O . ASN A 1 198 ? -8.648 -12.741 -4.264 1.00 97.31 198 ASN A O 1
ATOM 1461 N N . GLY A 1 199 ? -8.215 -10.571 -3.858 1.00 96.94 199 GLY A N 1
ATOM 1462 C CA . GLY A 1 199 ? -9.224 -10.040 -4.780 1.00 96.94 199 GLY A CA 1
ATOM 1463 C C . GLY A 1 199 ? -8.714 -8.943 -5.708 1.00 96.94 199 GLY A C 1
ATOM 1464 O O . GLY A 1 199 ? -9.508 -8.405 -6.475 1.00 96.94 199 GLY A O 1
ATOM 1465 N N . TYR A 1 200 ? -7.423 -8.597 -5.657 1.00 98.19 200 TYR A N 1
ATOM 1466 C CA . TYR A 1 200 ? -6.856 -7.533 -6.482 1.00 98.19 200 TYR A CA 1
ATOM 1467 C C . TYR A 1 200 ? -5.486 -7.890 -7.045 1.00 98.19 200 TYR A C 1
ATOM 1469 O O . TYR A 1 200 ? -4.625 -8.416 -6.344 1.00 98.19 200 TYR A O 1
ATOM 1477 N N . ASP A 1 201 ? -5.262 -7.480 -8.289 1.00 98.19 201 ASP A N 1
ATOM 1478 C CA . ASP A 1 201 ? -3.918 -7.225 -8.787 1.00 98.19 201 ASP A CA 1
ATOM 1479 C C . ASP A 1 201 ? -3.562 -5.756 -8.515 1.00 98.19 201 ASP A C 1
ATOM 1481 O O . ASP A 1 201 ? -4.368 -4.848 -8.761 1.00 98.19 201 ASP A O 1
ATOM 1485 N N . VAL A 1 202 ? -2.344 -5.519 -8.026 1.00 98.44 202 VAL A N 1
ATOM 1486 C CA . VAL A 1 202 ? -1.839 -4.188 -7.668 1.00 98.44 202 VAL A CA 1
ATOM 1487 C C . VAL A 1 202 ? -0.613 -3.867 -8.506 1.00 98.44 202 VAL A C 1
ATOM 1489 O O . VAL A 1 202 ? 0.404 -4.546 -8.430 1.00 98.44 202 VAL A O 1
ATOM 1492 N N . LEU A 1 203 ? -0.700 -2.814 -9.303 1.00 98.25 203 LEU A N 1
ATOM 1493 C CA . LEU A 1 203 ? 0.373 -2.340 -10.164 1.00 98.25 203 LEU A CA 1
ATOM 1494 C C . LEU A 1 203 ? 1.086 -1.154 -9.521 1.00 98.25 203 LEU A C 1
ATOM 1496 O O . LEU A 1 203 ? 0.425 -0.258 -9.000 1.00 98.25 203 LEU A O 1
ATOM 1500 N N . PHE A 1 204 ? 2.409 -1.099 -9.659 1.00 98.50 204 PHE A N 1
ATOM 1501 C CA . PHE A 1 204 ? 3.202 0.110 -9.445 1.00 98.50 204 PHE A CA 1
ATOM 1502 C C . PHE A 1 204 ? 4.084 0.403 -10.665 1.00 98.50 204 PHE A C 1
ATOM 1504 O O . PHE A 1 204 ? 4.869 -0.444 -11.090 1.00 98.50 204 PHE A O 1
ATOM 1511 N N . ASP A 1 205 ? 3.952 1.607 -11.223 1.00 97.81 205 ASP A N 1
ATOM 1512 C CA . ASP A 1 205 ? 4.785 2.160 -12.296 1.00 97.81 205 ASP A CA 1
ATOM 1513 C C . ASP A 1 205 ? 5.794 3.146 -11.698 1.00 97.81 205 ASP A C 1
ATOM 1515 O O . ASP A 1 205 ? 5.447 4.292 -11.404 1.00 97.81 205 ASP A O 1
ATOM 1519 N N . GLY A 1 206 ? 7.043 2.708 -11.532 1.00 97.06 206 GLY A N 1
ATOM 1520 C CA . GLY A 1 206 ? 8.107 3.508 -10.923 1.00 97.06 206 GLY A CA 1
ATOM 1521 C C . GLY A 1 206 ? 8.603 4.649 -11.815 1.00 97.06 206 GLY A C 1
ATOM 1522 O O . GLY A 1 206 ? 9.044 5.681 -11.310 1.00 97.06 206 GLY A O 1
ATOM 1523 N N . GLU A 1 207 ? 8.478 4.529 -13.136 1.00 95.12 207 GLU A N 1
ATOM 1524 C CA . GLU A 1 207 ? 8.832 5.611 -14.065 1.00 95.12 207 GLU A CA 1
ATOM 1525 C C . GLU A 1 207 ? 7.727 6.662 -14.150 1.00 95.12 207 GLU A C 1
ATOM 1527 O O . GLU A 1 207 ? 7.983 7.861 -14.269 1.00 95.12 207 GLU A O 1
ATOM 1532 N N . GLY A 1 208 ? 6.478 6.198 -14.156 1.00 96.19 208 GLY A N 1
ATOM 1533 C CA . GLY A 1 208 ? 5.306 7.019 -14.437 1.00 96.19 208 GLY A CA 1
ATOM 1534 C C . GLY A 1 208 ? 4.608 7.527 -13.204 1.00 96.19 208 GLY A C 1
ATOM 1535 O O . GLY A 1 208 ? 3.847 8.479 -13.330 1.00 96.19 208 GLY A O 1
ATOM 1536 N N . GLY A 1 209 ? 4.855 6.938 -12.039 1.00 97.31 209 GLY A N 1
ATOM 1537 C CA . GLY A 1 209 ? 4.196 7.320 -10.800 1.00 97.31 209 GLY A CA 1
ATOM 1538 C C . GLY A 1 209 ? 2.729 6.998 -10.844 1.00 97.31 209 GLY A C 1
ATOM 1539 O O . GLY A 1 209 ? 1.901 7.881 -10.643 1.00 97.31 209 GLY A O 1
ATOM 1540 N N . TYR A 1 210 ? 2.410 5.753 -11.172 1.00 98.06 210 TYR A N 1
ATOM 1541 C CA . TYR A 1 210 ? 1.046 5.265 -11.106 1.00 98.06 210 TYR A CA 1
ATOM 1542 C C . TYR A 1 210 ? 0.968 4.077 -10.172 1.00 98.06 210 TYR A C 1
ATOM 1544 O O . TYR A 1 210 ? 1.820 3.191 -10.210 1.00 98.06 210 TYR A O 1
ATOM 1552 N N . VAL A 1 211 ? -0.106 4.037 -9.395 1.00 98.44 211 VAL A N 1
ATOM 1553 C CA . VAL A 1 211 ? -0.601 2.785 -8.829 1.00 98.44 211 VAL A CA 1
ATOM 1554 C C . VAL A 1 211 ? -1.875 2.390 -9.545 1.00 98.44 211 VAL A C 1
ATOM 1556 O O . VAL A 1 211 ? -2.682 3.245 -9.912 1.00 98.44 211 VAL A O 1
ATOM 1559 N N . GLY A 1 212 ? -2.040 1.098 -9.782 1.00 98.00 212 GLY A N 1
ATOM 1560 C CA . GLY A 1 212 ? -3.221 0.543 -10.425 1.00 98.00 212 GLY A CA 1
ATOM 1561 C C . GLY A 1 212 ? -3.836 -0.543 -9.564 1.00 98.00 212 GLY A C 1
ATOM 1562 O O . GLY A 1 212 ? -3.114 -1.372 -9.021 1.00 98.00 212 GLY A O 1
ATOM 1563 N N . PHE A 1 213 ? -5.162 -0.573 -9.492 1.00 98.44 213 PHE A N 1
ATOM 1564 C CA . PHE A 1 213 ? -5.903 -1.655 -8.847 1.00 98.44 213 PHE A CA 1
ATOM 1565 C C . PHE A 1 213 ? -6.852 -2.293 -9.856 1.00 98.44 213 PHE A C 1
ATOM 1567 O O . PHE A 1 213 ? -7.622 -1.586 -10.513 1.00 98.44 213 PHE A O 1
ATOM 1574 N N . ARG A 1 214 ? -6.795 -3.617 -9.989 1.00 97.69 214 ARG A N 1
ATOM 1575 C CA . ARG A 1 214 ? -7.707 -4.408 -10.823 1.00 97.69 214 ARG A CA 1
ATOM 1576 C C . ARG A 1 214 ? -8.343 -5.485 -9.959 1.00 97.69 214 ARG A C 1
ATOM 1578 O O . ARG A 1 214 ? -7.620 -6.289 -9.385 1.00 97.69 214 ARG A O 1
ATOM 1585 N N . SER A 1 215 ? -9.670 -5.486 -9.863 1.00 95.81 215 SER A N 1
ATOM 1586 C CA . SER A 1 215 ? -10.410 -6.547 -9.174 1.00 95.81 215 SER A CA 1
ATOM 1587 C C . SER A 1 215 ? -10.269 -7.877 -9.913 1.00 95.81 215 SER A C 1
ATOM 1589 O O . SER A 1 215 ? -10.207 -7.886 -11.147 1.00 95.81 215 SER A O 1
ATOM 1591 N N . ARG A 1 216 ? -10.264 -8.973 -9.162 1.00 88.25 216 ARG A N 1
ATOM 1592 C CA . ARG A 1 216 ? -10.208 -10.348 -9.665 1.00 88.25 216 ARG A CA 1
ATOM 1593 C C . ARG A 1 216 ? -11.540 -11.070 -9.535 1.00 88.25 216 ARG A C 1
ATOM 1595 O O . ARG A 1 216 ? -12.317 -10.705 -8.626 1.00 88.25 216 ARG A O 1
#